Protein AF-A0A1F9BV39-F1 (afdb_monomer_lite)

pLDDT: mean 82.4, std 14.46, range [41.78, 97.94]

Sequence (189 aa):
MDIEKCFEILRVLPDSSLNEVKQAYRDLVNVWHPDRFSHNDRLRKKAEEELKRINFAYQEILKYLSFEQERLRLRSEKEERMKREAEIREKQQAEYKTETDFWQKKREKIIELDPKKFTWCKTCKNFRKVKRWSLTFSEPKELLDTSKVPCKIYIQTQEVWEKYFNLPLSDRRLYPHNCSHWVKKNTWT

Structure (mmCIF, N/CA/C/O backbone):
data_AF-A0A1F9BV39-F1
#
_entry.id   AF-A0A1F9BV39-F1
#
loop_
_atom_site.group_PDB
_atom_site.id
_atom_site.type_symbol
_atom_site.label_atom_id
_atom_site.label_alt_id
_atom_site.label_comp_id
_atom_site.label_asym_id
_atom_site.label_entity_id
_atom_site.label_seq_id
_atom_site.pdbx_PDB_ins_code
_atom_site.Cartn_x
_atom_site.Cartn_y
_atom_site.Cartn_z
_atom_site.occupancy
_atom_site.B_iso_or_equiv
_atom_site.auth_seq_id
_atom_site.auth_comp_id
_atom_site.auth_asym_id
_atom_site.auth_atom_id
_atom_site.pdbx_PDB_model_num
ATOM 1 N N . MET A 1 1 ? 19.702 14.946 -20.635 1.00 67.81 1 MET A N 1
ATOM 2 C CA . MET A 1 1 ? 18.919 14.748 -21.873 1.00 67.81 1 MET A CA 1
ATOM 3 C C . MET A 1 1 ? 17.531 14.311 -21.448 1.00 67.81 1 MET A C 1
ATOM 5 O O . MET A 1 1 ? 17.439 13.663 -20.416 1.00 67.81 1 MET A O 1
ATOM 9 N N . ASP A 1 2 ? 16.488 14.733 -22.156 1.00 90.69 2 ASP A N 1
ATOM 10 C CA . ASP A 1 2 ? 15.107 14.376 -21.811 1.00 90.69 2 ASP A CA 1
ATOM 11 C C . ASP A 1 2 ? 14.840 12.887 -22.080 1.00 90.69 2 ASP A C 1
ATOM 13 O O . ASP A 1 2 ? 15.397 12.338 -23.034 1.00 90.69 2 ASP A O 1
ATOM 17 N N . ILE A 1 3 ? 14.007 12.245 -21.262 1.00 93.44 3 ILE A N 1
ATOM 18 C CA . ILE A 1 3 ? 13.689 10.823 -21.404 1.00 93.44 3 ILE A CA 1
ATOM 19 C C . ILE A 1 3 ? 12.937 10.551 -22.710 1.00 93.44 3 ILE A C 1
ATOM 21 O O . ILE A 1 3 ? 13.227 9.562 -23.381 1.00 93.44 3 ILE A O 1
ATOM 25 N N . GLU A 1 4 ? 12.067 11.472 -23.135 1.00 93.50 4 GLU A N 1
ATOM 26 C CA . GLU A 1 4 ? 11.359 11.400 -24.420 1.00 93.50 4 GLU A CA 1
ATOM 27 C C . GLU A 1 4 ? 12.352 11.325 -25.586 1.00 93.50 4 GLU A C 1
ATOM 29 O O . GLU A 1 4 ? 12.267 10.443 -26.440 1.00 93.50 4 GLU A O 1
ATOM 34 N N . LYS A 1 5 ? 13.397 12.160 -25.545 1.00 94.44 5 LYS A N 1
ATOM 35 C CA . LYS A 1 5 ? 14.478 12.135 -26.539 1.00 94.44 5 LYS A CA 1
ATOM 36 C C . LYS A 1 5 ? 15.255 10.821 -26.508 1.00 94.44 5 LYS A C 1
ATOM 38 O O . LYS A 1 5 ? 15.749 10.386 -27.542 1.00 94.44 5 LYS A O 1
ATOM 43 N N . CYS A 1 6 ? 15.406 10.181 -25.349 1.00 95.00 6 CYS A N 1
ATOM 44 C CA . CYS A 1 6 ? 16.068 8.878 -25.275 1.00 95.00 6 CYS A CA 1
ATOM 45 C C . CYS A 1 6 ? 15.245 7.802 -26.001 1.00 95.00 6 CYS A C 1
ATOM 47 O O . CYS A 1 6 ? 15.817 7.018 -26.762 1.00 95.00 6 CYS A O 1
ATOM 49 N N . PHE A 1 7 ? 13.920 7.798 -25.819 1.00 95.50 7 PHE A N 1
ATOM 50 C CA . PHE A 1 7 ? 13.010 6.900 -26.539 1.00 95.50 7 PHE A CA 1
ATOM 51 C C . PHE A 1 7 ? 13.040 7.154 -28.054 1.00 95.50 7 PHE A C 1
ATOM 53 O O . PHE A 1 7 ? 13.141 6.203 -28.831 1.00 95.50 7 PHE A O 1
ATOM 60 N N . GLU A 1 8 ? 13.085 8.420 -28.481 1.00 95.69 8 GLU A N 1
ATOM 61 C CA . GLU A 1 8 ? 13.256 8.791 -29.893 1.00 95.69 8 GLU A CA 1
ATOM 62 C C . GLU A 1 8 ? 14.582 8.286 -30.486 1.00 95.69 8 GLU A C 1
ATOM 64 O O . GLU A 1 8 ? 14.588 7.743 -31.594 1.00 95.69 8 GLU A O 1
ATOM 69 N N . ILE A 1 9 ? 15.704 8.408 -29.758 1.00 95.44 9 ILE A N 1
ATOM 70 C CA . ILE A 1 9 ? 17.013 7.901 -30.213 1.00 95.44 9 ILE A CA 1
ATOM 71 C C . ILE A 1 9 ? 16.973 6.386 -30.423 1.00 95.44 9 ILE A C 1
ATOM 73 O O . ILE A 1 9 ? 17.514 5.895 -31.417 1.00 95.44 9 ILE A O 1
ATOM 77 N N . LEU A 1 10 ? 16.323 5.644 -29.521 1.00 95.25 10 LEU A N 1
ATOM 78 C CA . LEU A 1 10 ? 16.146 4.199 -29.678 1.00 95.25 10 LEU A CA 1
ATOM 79 C C . LEU A 1 10 ? 15.007 3.829 -30.640 1.00 95.25 10 LEU A C 1
ATOM 81 O O . LEU A 1 10 ? 14.842 2.649 -30.941 1.00 95.25 10 LEU A O 1
ATOM 85 N N . ARG A 1 11 ? 14.262 4.812 -31.163 1.00 94.38 11 ARG A N 1
ATOM 86 C CA . ARG A 1 11 ? 13.116 4.635 -32.071 1.00 94.38 11 ARG A CA 1
ATOM 87 C C . ARG A 1 11 ? 12.041 3.709 -31.503 1.00 94.38 11 ARG A C 1
ATOM 89 O O . ARG A 1 11 ? 11.474 2.885 -32.216 1.00 94.38 11 ARG A O 1
ATOM 96 N N . VAL A 1 12 ? 11.777 3.859 -30.214 1.00 95.88 12 VAL A N 1
ATOM 97 C CA . VAL A 1 12 ? 10.771 3.101 -29.465 1.00 95.88 12 VAL A CA 1
ATOM 98 C C . VAL A 1 12 ? 9.765 4.064 -28.849 1.00 95.88 12 VAL A C 1
ATOM 100 O O . VAL A 1 12 ? 10.078 5.224 -28.592 1.00 95.88 12 VAL A O 1
ATOM 103 N N . LEU A 1 13 ? 8.544 3.590 -28.617 1.00 93.56 13 LEU A N 1
ATOM 104 C CA . LEU A 1 13 ? 7.519 4.378 -27.934 1.00 93.56 13 LEU A CA 1
ATOM 105 C C . LEU A 1 13 ? 7.826 4.468 -26.427 1.00 93.56 13 LEU A C 1
ATOM 107 O O . LEU A 1 13 ? 8.381 3.508 -25.885 1.00 93.56 13 LEU A O 1
ATOM 111 N N . PRO A 1 14 ? 7.424 5.547 -25.731 1.00 89.69 14 PRO A N 1
ATOM 112 C CA . PRO A 1 14 ? 7.580 5.660 -24.276 1.00 89.69 14 PRO A CA 1
ATOM 113 C C . PRO A 1 14 ? 6.943 4.504 -23.488 1.00 89.69 14 PRO A C 1
ATOM 115 O O . PRO A 1 14 ? 7.473 4.098 -22.458 1.00 89.69 14 PRO A O 1
ATOM 118 N N . ASP A 1 15 ? 5.859 3.928 -24.017 1.00 87.94 15 ASP A N 1
ATOM 119 C CA . ASP A 1 15 ? 5.134 2.800 -23.416 1.00 87.94 15 ASP A CA 1
ATOM 120 C C . ASP A 1 15 ? 5.699 1.422 -23.812 1.00 87.94 15 ASP A C 1
ATOM 122 O O . ASP A 1 15 ? 5.110 0.386 -23.496 1.00 87.94 15 ASP A O 1
ATOM 126 N N . SER A 1 16 ? 6.828 1.382 -24.530 1.00 91.00 16 SER A N 1
ATOM 127 C CA . SER A 1 16 ? 7.418 0.121 -24.986 1.00 91.00 16 SER A CA 1
ATOM 128 C C . SER A 1 16 ? 7.905 -0.719 -23.810 1.00 91.00 16 SER A C 1
ATOM 130 O O . SER A 1 16 ? 8.483 -0.233 -22.835 1.00 91.00 16 SER A O 1
ATOM 132 N N . SER A 1 17 ? 7.743 -2.028 -23.941 1.00 91.94 17 SER A N 1
ATOM 133 C CA . SER A 1 17 ? 8.253 -2.995 -22.983 1.00 91.94 17 SER A CA 1
ATOM 134 C C . SER A 1 17 ? 9.785 -2.996 -22.931 1.00 91.94 17 SER A C 1
ATOM 136 O O . SER A 1 17 ? 10.484 -2.705 -23.905 1.00 91.94 17 SER A O 1
ATOM 138 N N . LEU A 1 18 ? 10.342 -3.440 -21.799 1.00 93.88 18 LEU A N 1
ATOM 139 C CA . LEU A 1 18 ? 11.792 -3.608 -21.638 1.00 93.88 18 LEU A CA 1
ATOM 140 C C . LEU A 1 18 ? 12.408 -4.509 -22.726 1.00 93.88 18 LEU A C 1
ATOM 142 O O . LEU A 1 18 ? 13.561 -4.320 -23.113 1.00 93.88 18 LEU A O 1
ATOM 146 N N . ASN A 1 19 ? 11.653 -5.495 -23.214 1.00 94.62 19 ASN A N 1
ATOM 147 C CA . ASN A 1 19 ? 12.108 -6.391 -24.273 1.00 94.62 19 ASN A CA 1
ATOM 148 C C . ASN A 1 19 ? 12.215 -5.670 -25.618 1.00 94.62 19 ASN A C 1
ATOM 150 O O . ASN A 1 19 ? 13.209 -5.861 -26.315 1.00 94.62 19 ASN A O 1
ATOM 154 N N . GLU A 1 20 ? 11.253 -4.811 -25.953 1.00 95.12 20 GLU A N 1
ATOM 155 C CA . GLU A 1 20 ? 11.298 -3.983 -27.163 1.00 95.12 20 GLU A CA 1
ATOM 156 C C . GLU A 1 20 ? 12.456 -2.984 -27.106 1.00 95.12 20 GLU A C 1
ATOM 158 O O . GLU A 1 20 ? 13.216 -2.879 -28.065 1.00 95.12 20 GLU A O 1
ATOM 163 N N . VAL A 1 21 ? 12.679 -2.343 -25.954 1.00 96.06 21 VAL A N 1
ATOM 164 C CA . VAL A 1 21 ? 13.830 -1.447 -25.739 1.00 96.06 21 VAL A CA 1
ATOM 165 C C . VAL A 1 21 ? 15.156 -2.192 -25.940 1.00 96.06 21 VAL A C 1
ATOM 167 O O . VAL A 1 21 ? 16.047 -1.712 -26.642 1.00 96.06 21 VAL A O 1
ATOM 170 N N . LYS A 1 22 ? 15.295 -3.394 -25.362 1.00 96.25 22 LYS A N 1
ATOM 171 C CA . LYS A 1 22 ? 16.484 -4.247 -25.538 1.00 96.25 22 LYS A CA 1
ATOM 172 C C . LYS A 1 22 ? 16.665 -4.702 -26.982 1.00 96.25 22 LYS A C 1
ATOM 174 O O . LYS A 1 22 ? 17.799 -4.828 -27.444 1.00 96.25 22 LYS A O 1
ATOM 179 N N . GLN A 1 23 ? 15.573 -4.995 -27.679 1.00 97.31 23 GLN A N 1
ATOM 180 C CA . GLN A 1 23 ? 15.619 -5.412 -29.072 1.00 97.31 23 GLN A CA 1
ATOM 181 C C . GLN A 1 23 ? 16.080 -4.261 -29.967 1.00 97.31 23 GLN A C 1
ATOM 183 O O . GLN A 1 23 ? 17.087 -4.408 -30.654 1.00 97.31 23 GLN A O 1
ATOM 188 N N . ALA A 1 24 ? 15.443 -3.095 -29.853 1.00 96.88 24 ALA A N 1
ATOM 189 C CA . ALA A 1 24 ? 15.808 -1.900 -30.604 1.00 96.88 24 ALA A CA 1
ATOM 190 C C . ALA A 1 24 ? 17.263 -1.478 -30.354 1.00 96.88 24 ALA A C 1
ATOM 192 O O . ALA A 1 24 ? 17.984 -1.139 -31.291 1.00 96.88 24 ALA A O 1
ATOM 193 N N . TYR A 1 25 ? 17.733 -1.576 -29.106 1.00 97.94 25 TYR A N 1
ATOM 194 C CA . TYR A 1 25 ? 19.137 -1.351 -28.773 1.00 97.94 25 TYR A CA 1
ATOM 195 C C . TYR A 1 25 ? 20.071 -2.285 -29.554 1.00 97.94 25 TYR A C 1
ATOM 197 O O . TYR A 1 25 ? 21.002 -1.815 -30.204 1.00 97.94 25 TYR A O 1
ATOM 205 N N . ARG A 1 26 ? 19.812 -3.600 -29.535 1.00 97.44 26 ARG A N 1
ATOM 206 C CA . ARG A 1 26 ? 20.633 -4.584 -30.263 1.00 97.44 26 ARG A CA 1
ATOM 207 C C . ARG A 1 26 ? 20.631 -4.322 -31.767 1.00 97.44 26 ARG A C 1
ATOM 209 O O . ARG A 1 26 ? 21.688 -4.376 -32.390 1.00 97.44 26 ARG A O 1
ATOM 216 N N . ASP A 1 27 ? 19.477 -3.982 -32.329 1.00 97.12 27 ASP A N 1
ATOM 217 C CA . ASP A 1 27 ? 19.340 -3.689 -33.755 1.00 97.12 27 ASP A CA 1
ATOM 218 C C . ASP A 1 27 ? 20.129 -2.431 -34.146 1.00 97.12 27 ASP A C 1
ATOM 220 O O . ASP A 1 27 ? 20.877 -2.438 -35.126 1.00 97.12 27 ASP A O 1
ATOM 224 N N . LEU A 1 28 ? 20.056 -1.370 -33.338 1.00 96.56 28 LEU A N 1
ATOM 225 C CA . LEU A 1 28 ? 20.808 -0.136 -33.565 1.00 96.56 28 LEU A CA 1
ATOM 226 C C . LEU A 1 28 ? 22.318 -0.320 -33.382 1.00 96.56 28 LEU A C 1
ATOM 228 O O . LEU A 1 28 ? 23.085 0.197 -34.194 1.00 96.56 28 LEU A O 1
ATOM 232 N N . VAL A 1 29 ? 22.756 -1.081 -32.374 1.00 96.50 29 VAL A N 1
ATOM 233 C CA . VAL A 1 29 ? 24.175 -1.420 -32.174 1.00 96.50 29 VAL A CA 1
ATOM 234 C C . VAL A 1 29 ? 24.712 -2.195 -33.373 1.00 96.50 29 VAL A C 1
ATOM 236 O O . VAL A 1 29 ? 25.783 -1.866 -33.875 1.00 96.50 29 VAL A O 1
ATOM 239 N N . ASN A 1 30 ? 23.956 -3.167 -33.887 1.00 96.00 30 ASN A N 1
ATOM 240 C CA . ASN A 1 30 ? 24.342 -3.918 -35.081 1.00 96.00 30 ASN A CA 1
ATOM 241 C C . ASN A 1 30 ? 24.471 -3.011 -36.314 1.00 96.00 30 ASN A C 1
ATOM 243 O O . ASN A 1 30 ? 25.390 -3.180 -37.115 1.00 96.00 30 ASN A O 1
ATOM 247 N N . VAL A 1 31 ? 23.584 -2.023 -36.477 1.00 95.31 31 VAL A N 1
ATOM 248 C CA . VAL A 1 31 ? 23.649 -1.069 -37.596 1.00 95.31 31 VAL A CA 1
ATOM 249 C C . VAL A 1 31 ? 24.845 -0.123 -37.463 1.00 95.31 31 VAL A C 1
ATOM 251 O O . VAL A 1 31 ? 25.568 0.075 -38.443 1.00 95.31 31 VAL A O 1
ATOM 254 N N . TRP A 1 32 ? 25.074 0.427 -36.270 1.00 96.06 32 TRP A N 1
ATOM 255 C CA . TRP A 1 32 ? 26.078 1.460 -35.994 1.00 96.06 32 TRP A CA 1
ATOM 256 C C . TRP A 1 32 ? 27.406 0.920 -35.444 1.00 96.06 32 TRP A C 1
ATOM 258 O O . TRP A 1 32 ? 28.222 1.691 -34.945 1.00 96.06 32 TRP A O 1
ATOM 268 N N . HIS A 1 33 ? 27.663 -0.386 -35.545 1.00 94.06 33 HIS A N 1
ATOM 269 C CA . HIS A 1 33 ? 28.926 -0.958 -35.088 1.00 94.06 33 HIS A CA 1
ATOM 270 C C . HIS A 1 33 ? 30.106 -0.407 -35.918 1.00 94.06 33 HIS A C 1
ATOM 272 O O . HIS A 1 33 ? 30.080 -0.527 -37.150 1.00 94.06 33 HIS A O 1
ATOM 278 N N . PRO A 1 34 ? 31.156 0.164 -35.293 1.00 90.88 34 PRO A N 1
ATOM 279 C CA . PRO A 1 34 ? 32.252 0.824 -36.010 1.00 90.88 34 PRO A CA 1
ATOM 280 C C . PRO A 1 34 ? 32.998 -0.120 -36.963 1.00 90.88 34 PRO A C 1
ATOM 282 O O . PRO A 1 34 ? 33.410 0.310 -38.040 1.00 90.88 34 PRO A O 1
ATOM 285 N N . ASP A 1 35 ? 33.084 -1.414 -36.638 1.00 94.19 35 ASP A N 1
ATOM 286 C CA . ASP A 1 35 ? 33.737 -2.421 -37.492 1.00 94.19 35 ASP A CA 1
ATOM 287 C C . ASP A 1 35 ? 33.082 -2.570 -38.869 1.00 94.19 35 ASP A C 1
ATOM 289 O O . ASP A 1 35 ? 33.760 -2.908 -39.840 1.00 94.19 35 ASP A O 1
ATOM 293 N N . ARG A 1 36 ? 31.785 -2.255 -38.996 1.00 92.81 36 ARG A N 1
ATOM 294 C CA . ARG A 1 36 ? 31.092 -2.263 -40.296 1.00 92.81 36 ARG A CA 1
ATOM 295 C C . ARG A 1 36 ? 31.585 -1.157 -41.226 1.00 92.81 36 ARG A C 1
ATOM 297 O O . ARG A 1 36 ? 31.392 -1.240 -42.436 1.00 92.81 36 ARG A O 1
ATOM 304 N N . PHE A 1 37 ? 32.235 -0.139 -40.671 1.00 93.62 37 PHE A N 1
ATOM 305 C CA . PHE A 1 37 ? 32.765 1.017 -41.384 1.00 93.62 37 PHE A CA 1
ATOM 306 C C . PHE A 1 37 ? 34.292 1.101 -41.282 1.00 93.62 37 PHE A C 1
ATOM 308 O O . PHE A 1 37 ? 34.864 2.160 -41.529 1.00 93.62 37 PHE A O 1
ATOM 315 N N . SER A 1 38 ? 34.961 -0.010 -40.959 1.00 89.69 38 SER A N 1
ATOM 316 C CA . SER A 1 38 ? 36.420 -0.099 -40.789 1.00 89.69 38 SER A CA 1
ATOM 317 C C . SER A 1 38 ? 37.222 0.438 -41.982 1.00 89.69 38 SER A C 1
ATOM 319 O O . SER A 1 38 ? 38.289 1.012 -41.796 1.00 89.69 38 SER A O 1
ATOM 321 N N . HIS A 1 39 ? 36.676 0.333 -43.194 1.00 92.00 39 HIS A N 1
ATOM 322 C CA . HIS A 1 39 ? 37.300 0.794 -44.437 1.00 92.00 39 HIS A CA 1
ATOM 323 C C . HIS A 1 39 ? 37.030 2.280 -44.760 1.00 92.00 39 HIS A C 1
ATOM 325 O O . HIS A 1 39 ? 37.512 2.786 -45.770 1.00 92.00 39 HIS A O 1
ATOM 331 N N . ASN A 1 40 ? 36.231 2.991 -43.951 1.00 94.19 40 ASN A N 1
ATOM 332 C CA . ASN A 1 40 ? 35.867 4.390 -44.182 1.00 94.19 40 ASN A CA 1
ATOM 333 C C . ASN A 1 40 ? 35.912 5.200 -42.880 1.00 94.19 40 ASN A C 1
ATOM 335 O O . ASN A 1 40 ? 34.939 5.258 -42.128 1.00 94.19 40 ASN A O 1
ATOM 339 N N . ASP A 1 41 ? 37.023 5.906 -42.664 1.00 93.00 41 ASP A N 1
ATOM 340 C CA . ASP A 1 41 ? 37.272 6.678 -41.442 1.00 93.00 41 ASP A CA 1
ATOM 341 C C . ASP A 1 41 ? 36.206 7.729 -41.127 1.00 93.00 41 ASP A C 1
ATOM 343 O O . ASP A 1 41 ? 35.878 7.948 -39.958 1.00 93.00 41 ASP A O 1
ATOM 347 N N . ARG A 1 42 ? 35.623 8.370 -42.149 1.00 95.25 42 ARG A N 1
ATOM 348 C CA . ARG A 1 42 ? 34.557 9.359 -41.940 1.00 95.25 42 ARG A CA 1
ATOM 349 C C . ARG A 1 42 ? 33.307 8.698 -41.363 1.00 95.25 42 ARG A C 1
ATOM 351 O O . ARG A 1 42 ? 32.697 9.235 -40.441 1.00 95.25 42 ARG A O 1
ATOM 358 N N . LEU A 1 43 ? 32.910 7.554 -41.921 1.00 94.38 43 LEU A N 1
ATOM 359 C CA . LEU A 1 43 ? 31.730 6.818 -41.462 1.00 94.38 43 LEU A CA 1
ATOM 360 C C . LEU A 1 43 ? 31.977 6.111 -40.129 1.00 94.38 43 LEU A C 1
ATOM 362 O O . LEU A 1 43 ? 31.075 6.099 -39.298 1.00 94.38 43 LEU A O 1
ATOM 366 N N . ARG A 1 44 ? 33.194 5.613 -39.886 1.00 95.19 44 ARG A N 1
ATOM 367 C CA . ARG A 1 44 ? 33.602 5.030 -38.602 1.00 95.19 44 ARG A CA 1
ATOM 368 C C . ARG A 1 44 ? 33.437 6.018 -37.449 1.00 95.19 44 ARG A C 1
ATOM 370 O O . ARG A 1 44 ? 32.753 5.702 -36.483 1.00 95.19 44 ARG A O 1
ATOM 377 N N . LYS A 1 45 ? 33.959 7.244 -37.588 1.00 95.00 45 LYS A N 1
ATOM 378 C CA . LYS A 1 45 ? 33.794 8.300 -36.570 1.00 95.00 45 LYS A CA 1
ATOM 379 C C . LYS A 1 45 ? 32.324 8.634 -36.312 1.00 95.00 45 LYS A C 1
ATOM 381 O O . LYS A 1 45 ? 31.907 8.742 -35.164 1.00 95.00 45 LYS A O 1
ATOM 386 N N . LYS A 1 46 ? 31.517 8.736 -37.374 1.00 94.88 46 LYS A N 1
ATOM 387 C CA . LYS A 1 46 ? 30.073 8.971 -37.241 1.00 94.88 46 LYS A CA 1
ATOM 388 C C . LYS A 1 46 ? 29.373 7.820 -36.510 1.00 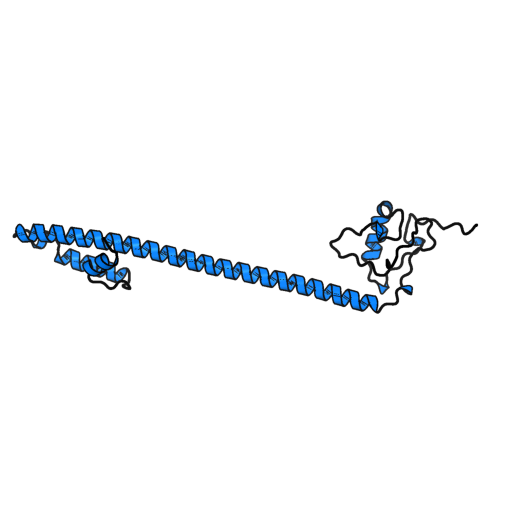94.88 46 LYS A C 1
ATOM 390 O O . LYS A 1 46 ? 28.506 8.062 -35.681 1.00 94.88 46 LYS A O 1
ATOM 395 N N . ALA A 1 47 ? 29.760 6.580 -36.800 1.00 94.94 47 ALA A N 1
ATOM 396 C CA . ALA A 1 47 ? 29.217 5.403 -36.141 1.00 94.94 47 ALA A CA 1
ATOM 397 C C . ALA A 1 47 ? 29.570 5.359 -34.647 1.00 94.94 47 ALA A C 1
ATOM 399 O O . ALA A 1 47 ? 28.699 5.080 -33.831 1.00 94.94 47 ALA A O 1
ATOM 400 N N . GLU A 1 48 ? 30.796 5.730 -34.270 1.00 96.00 48 GLU A N 1
ATOM 401 C CA . GLU A 1 48 ? 31.197 5.862 -32.863 1.00 96.00 48 GLU A CA 1
ATOM 402 C C . GLU A 1 48 ? 30.374 6.922 -32.112 1.00 96.00 48 GLU A C 1
ATOM 404 O O . GLU A 1 48 ? 29.956 6.695 -30.975 1.00 96.00 48 GLU A O 1
ATOM 409 N N . GLU A 1 49 ? 30.128 8.080 -32.729 1.00 96.00 49 GLU A N 1
ATOM 410 C CA . GLU A 1 49 ? 29.315 9.149 -32.137 1.00 96.00 49 GLU A CA 1
ATOM 411 C C . GLU A 1 49 ? 27.852 8.729 -31.952 1.00 96.00 49 GLU A C 1
ATOM 413 O O . GLU A 1 49 ? 27.280 8.940 -30.879 1.00 96.00 49 GLU A O 1
ATOM 418 N N . GLU A 1 50 ? 27.254 8.094 -32.961 1.00 95.38 50 GLU A N 1
ATOM 419 C CA . GLU A 1 50 ? 25.882 7.585 -32.877 1.00 95.38 50 GLU A CA 1
ATOM 420 C C . GLU A 1 50 ? 25.764 6.444 -31.860 1.00 95.38 50 GLU A C 1
ATOM 422 O O . GLU A 1 50 ? 24.854 6.446 -31.031 1.00 95.38 50 GLU A O 1
ATOM 427 N N . LEU A 1 51 ? 26.730 5.524 -31.819 1.00 96.44 51 LEU A N 1
ATOM 428 C CA . LEU A 1 51 ? 26.752 4.439 -30.840 1.00 96.44 51 LEU A CA 1
ATOM 429 C C . LEU A 1 51 ? 26.841 4.967 -29.399 1.00 96.44 51 LEU A C 1
ATOM 431 O O . LEU A 1 51 ? 26.170 4.443 -28.510 1.00 96.44 51 LEU A O 1
ATOM 435 N N . LYS A 1 52 ? 27.608 6.041 -29.152 1.00 96.38 52 LYS A N 1
ATOM 436 C CA . LYS A 1 52 ? 27.638 6.716 -27.839 1.00 96.38 52 LYS A CA 1
ATOM 437 C C . LYS A 1 52 ? 26.264 7.264 -27.453 1.00 96.38 52 LYS A C 1
ATOM 439 O O . LYS A 1 52 ? 25.853 7.091 -26.306 1.00 96.38 52 LYS A O 1
ATOM 444 N N . ARG A 1 53 ? 25.546 7.887 -28.394 1.00 96.50 53 ARG A N 1
ATOM 445 C CA . ARG A 1 53 ? 24.184 8.404 -28.168 1.00 96.50 53 ARG A CA 1
ATOM 446 C C . ARG A 1 53 ? 23.196 7.280 -27.865 1.00 96.50 53 ARG A C 1
ATOM 448 O O . ARG A 1 53 ? 22.438 7.396 -26.906 1.00 96.50 53 ARG A O 1
ATOM 455 N N . ILE A 1 54 ? 23.253 6.186 -28.624 1.00 97.31 54 ILE A N 1
ATOM 456 C CA . ILE A 1 54 ? 22.416 4.993 -28.426 1.00 97.31 54 ILE A CA 1
ATOM 457 C C . ILE A 1 54 ? 22.676 4.370 -27.049 1.00 97.31 54 ILE A C 1
ATOM 459 O O . ILE A 1 54 ? 21.733 4.109 -26.306 1.00 97.31 54 ILE A O 1
ATOM 463 N N . ASN A 1 55 ? 23.945 4.179 -26.675 1.00 97.00 55 ASN A N 1
ATOM 464 C CA . ASN A 1 55 ? 24.316 3.628 -25.369 1.00 97.00 55 ASN A CA 1
ATOM 465 C C . ASN A 1 55 ? 23.823 4.509 -24.217 1.00 97.00 55 ASN A C 1
ATOM 467 O O . ASN A 1 55 ? 23.271 3.995 -23.246 1.00 97.00 55 ASN A O 1
ATOM 471 N N . PHE A 1 56 ? 24.002 5.827 -24.332 1.00 96.75 56 PHE A N 1
ATOM 472 C CA . PHE A 1 56 ? 23.530 6.774 -23.328 1.00 96.75 56 PHE A CA 1
ATOM 473 C C . PHE A 1 56 ? 22.004 6.714 -23.181 1.00 96.75 56 PHE A C 1
ATOM 475 O O . PHE A 1 56 ? 21.496 6.528 -22.077 1.00 96.75 56 PHE A O 1
ATOM 482 N N . ALA A 1 57 ? 21.272 6.801 -24.293 1.00 96.75 57 ALA A N 1
ATOM 483 C CA . ALA A 1 57 ? 19.815 6.763 -24.287 1.00 96.75 57 ALA A CA 1
ATOM 484 C C . ALA A 1 57 ? 19.272 5.440 -23.717 1.00 96.75 57 ALA A C 1
ATOM 486 O O . ALA A 1 57 ? 18.349 5.454 -22.905 1.00 96.75 57 ALA A O 1
ATOM 487 N N . TYR A 1 58 ? 19.894 4.308 -24.059 1.00 97.25 58 TYR A N 1
ATOM 488 C CA . TYR A 1 58 ? 19.532 3.000 -23.515 1.00 97.25 58 TYR A CA 1
ATOM 489 C C . TYR A 1 58 ? 19.700 2.948 -21.991 1.00 97.25 58 TYR A C 1
ATOM 491 O O . TYR A 1 58 ? 18.791 2.515 -21.284 1.00 97.25 58 TYR A O 1
ATOM 499 N N . GLN A 1 59 ? 20.831 3.431 -21.467 1.00 96.75 59 GLN A N 1
ATOM 500 C CA . GLN 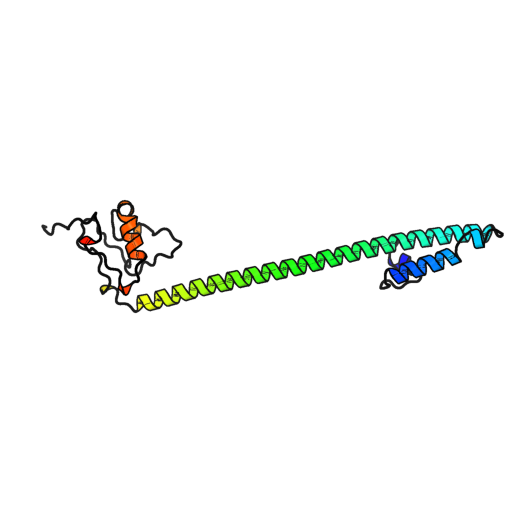A 1 59 ? 21.076 3.460 -20.022 1.00 96.75 59 GLN A CA 1
ATOM 501 C C . GLN A 1 59 ? 20.064 4.332 -19.274 1.00 96.75 59 GLN A C 1
ATOM 503 O O . GLN A 1 59 ? 19.585 3.930 -18.213 1.00 96.75 59 GLN A O 1
ATOM 508 N N . GLU A 1 60 ? 19.717 5.498 -19.817 1.00 96.25 60 GLU A N 1
ATOM 509 C CA . GLU A 1 60 ? 18.735 6.387 -19.191 1.00 96.25 60 GLU A CA 1
ATOM 510 C C . GLU A 1 60 ? 17.323 5.786 -19.207 1.00 96.25 60 GLU A C 1
ATOM 512 O O . GLU A 1 60 ? 16.637 5.840 -18.186 1.00 96.25 60 GLU A O 1
ATOM 517 N N . ILE A 1 61 ? 16.917 5.121 -20.298 1.00 95.94 61 ILE A N 1
ATOM 518 C CA . ILE A 1 61 ? 15.636 4.395 -20.354 1.00 95.94 61 ILE A CA 1
ATOM 519 C C . ILE A 1 61 ? 15.590 3.275 -19.313 1.00 95.94 61 ILE A C 1
ATOM 521 O O . ILE A 1 61 ? 14.595 3.140 -18.605 1.00 95.94 61 ILE A O 1
ATOM 525 N N . LEU A 1 62 ? 16.660 2.487 -19.166 1.00 95.25 62 LEU A N 1
ATOM 526 C CA . LEU A 1 62 ? 16.698 1.421 -18.161 1.00 95.25 62 LEU A CA 1
ATOM 527 C C . LEU A 1 62 ? 16.529 1.959 -16.737 1.00 95.25 62 LEU A C 1
ATOM 529 O O . LEU A 1 62 ? 15.761 1.395 -15.955 1.00 95.25 62 LEU A O 1
ATOM 533 N N . LYS A 1 63 ? 17.223 3.053 -16.401 1.00 94.69 63 LYS A N 1
ATOM 534 C CA . LYS A 1 63 ? 17.078 3.708 -15.094 1.00 94.69 63 LYS A CA 1
ATOM 535 C C . LYS A 1 63 ? 15.650 4.199 -14.892 1.00 94.69 63 LYS A C 1
ATOM 537 O O . LYS A 1 63 ? 15.065 3.902 -13.853 1.00 94.69 63 LYS A O 1
ATOM 542 N N . TYR A 1 64 ? 15.083 4.882 -15.884 1.00 93.75 64 TYR A N 1
ATOM 543 C CA . TYR A 1 64 ? 13.708 5.369 -15.836 1.00 93.75 64 TYR A CA 1
ATOM 544 C C . TYR A 1 64 ? 12.705 4.235 -15.587 1.00 93.75 64 TYR A C 1
ATOM 546 O O . TYR A 1 64 ? 11.930 4.310 -14.638 1.00 93.75 64 TYR A O 1
ATOM 554 N N . LEU A 1 65 ? 12.781 3.147 -16.361 1.00 92.69 65 LEU A N 1
ATOM 555 C CA . LEU A 1 65 ? 11.894 1.993 -16.198 1.00 92.69 65 LEU A CA 1
ATOM 556 C C . LEU A 1 65 ? 12.053 1.331 -14.823 1.00 92.69 65 LEU A C 1
ATOM 558 O O . LEU A 1 65 ? 11.055 0.949 -14.217 1.00 92.69 65 LEU A O 1
ATOM 562 N N . SER A 1 66 ? 13.281 1.221 -14.303 1.00 92.19 66 SER A N 1
ATOM 563 C CA . SER A 1 66 ? 13.516 0.672 -12.959 1.00 92.19 66 SER A CA 1
ATOM 564 C C . SER A 1 66 ? 12.914 1.545 -11.855 1.00 92.19 66 SER A C 1
ATOM 566 O O . SER A 1 66 ? 12.269 1.033 -10.942 1.00 92.19 66 SER A O 1
ATOM 568 N N . PHE A 1 67 ? 13.070 2.867 -11.965 1.00 93.44 67 PHE A N 1
ATOM 569 C CA . PHE A 1 67 ? 12.510 3.815 -11.011 1.00 93.44 67 PHE A CA 1
ATOM 570 C C . PHE A 1 67 ? 10.981 3.817 -11.063 1.00 93.44 67 PHE A C 1
ATOM 572 O O . PHE A 1 67 ? 10.328 3.843 -10.023 1.00 93.44 67 PHE A O 1
ATOM 579 N N . GLU A 1 68 ? 10.406 3.739 -12.263 1.00 92.12 68 GLU A N 1
ATOM 580 C CA . GLU A 1 68 ? 8.961 3.672 -12.448 1.00 92.12 68 GLU A CA 1
ATOM 581 C C . GLU A 1 68 ? 8.372 2.386 -11.857 1.00 92.12 68 GLU A C 1
ATOM 583 O O . GLU A 1 68 ? 7.374 2.437 -11.139 1.00 92.12 68 GLU A O 1
ATOM 588 N N . GLN A 1 69 ? 9.023 1.241 -12.078 1.00 91.69 69 GLN A N 1
ATOM 589 C CA . GLN A 1 69 ? 8.622 -0.032 -11.473 1.00 91.69 69 GLN A CA 1
ATOM 590 C C . GLN A 1 69 ? 8.633 0.034 -9.943 1.00 91.69 69 GLN A C 1
ATOM 592 O O . GLN A 1 69 ? 7.661 -0.376 -9.307 1.00 91.69 69 GLN A O 1
ATOM 597 N N . GLU A 1 70 ? 9.689 0.593 -9.350 1.00 94.81 70 GLU A N 1
ATOM 598 C CA . GLU A 1 70 ? 9.778 0.753 -7.898 1.00 94.81 70 GLU A CA 1
ATOM 599 C C . GLU A 1 70 ? 8.704 1.717 -7.372 1.00 94.81 70 GLU A C 1
ATOM 601 O O . GLU A 1 70 ? 8.028 1.437 -6.383 1.00 94.81 70 GLU A O 1
ATOM 606 N N . ARG A 1 71 ? 8.461 2.828 -8.074 1.00 95.25 71 ARG A N 1
ATOM 607 C CA . ARG A 1 71 ? 7.414 3.794 -7.721 1.00 95.25 71 ARG A CA 1
ATOM 608 C C . ARG A 1 71 ? 6.024 3.158 -7.715 1.00 95.25 71 ARG A C 1
ATOM 610 O O . ARG A 1 71 ? 5.245 3.394 -6.787 1.00 95.25 71 ARG A O 1
ATOM 617 N N . LEU A 1 72 ? 5.710 2.357 -8.733 1.00 94.50 72 LEU A N 1
ATOM 618 C CA . LEU A 1 72 ? 4.440 1.636 -8.835 1.00 94.50 72 LEU A CA 1
ATOM 619 C C . LEU A 1 72 ? 4.295 0.596 -7.721 1.00 94.50 72 LEU A C 1
ATOM 621 O O . LEU A 1 72 ? 3.236 0.525 -7.097 1.00 94.50 72 LEU A O 1
ATOM 625 N N . ARG A 1 73 ? 5.367 -0.142 -7.414 1.00 96.00 73 ARG A N 1
ATOM 626 C CA . ARG A 1 73 ? 5.404 -1.103 -6.308 1.00 96.00 73 ARG A CA 1
ATOM 627 C C . ARG A 1 73 ? 5.129 -0.437 -4.958 1.00 96.00 73 ARG A C 1
ATOM 629 O O . ARG A 1 73 ? 4.256 -0.880 -4.213 1.00 96.00 73 ARG A O 1
ATOM 636 N N . LEU A 1 74 ? 5.824 0.658 -4.654 1.00 96.50 74 LEU A N 1
ATOM 637 C CA . LEU A 1 74 ? 5.626 1.400 -3.406 1.00 96.50 74 LEU A CA 1
ATOM 638 C C . LEU A 1 74 ? 4.194 1.936 -3.291 1.00 96.50 74 LEU A C 1
ATOM 640 O O . LEU A 1 74 ? 3.604 1.940 -2.207 1.00 96.50 74 LEU A O 1
ATOM 644 N N . ARG A 1 75 ? 3.605 2.369 -4.413 1.00 97.00 75 ARG A N 1
ATOM 645 C CA . ARG A 1 75 ? 2.204 2.794 -4.459 1.00 97.00 75 ARG A CA 1
ATOM 646 C C . ARG A 1 75 ? 1.254 1.639 -4.141 1.00 97.00 75 ARG A C 1
ATOM 648 O O . ARG A 1 75 ? 0.388 1.820 -3.287 1.00 97.00 75 ARG A O 1
ATOM 655 N N . SER A 1 76 ? 1.423 0.472 -4.766 1.00 96.31 76 SER A N 1
ATOM 656 C CA . SER A 1 76 ? 0.568 -0.691 -4.497 1.00 96.31 76 SER A CA 1
ATOM 657 C C . SER A 1 76 ? 0.693 -1.174 -3.052 1.00 96.31 76 SER A C 1
ATOM 659 O O . SER A 1 76 ? -0.320 -1.404 -2.394 1.00 96.31 76 SER A O 1
ATOM 661 N N . GLU A 1 77 ? 1.914 -1.234 -2.511 1.00 97.31 77 GLU A N 1
ATOM 662 C CA . GLU A 1 77 ? 2.156 -1.622 -1.115 1.00 97.31 77 GLU A CA 1
ATOM 663 C C . GLU A 1 77 ? 1.476 -0.648 -0.138 1.00 97.31 77 GLU A C 1
ATOM 665 O O . GLU A 1 77 ? 0.846 -1.061 0.842 1.00 97.31 77 GLU A O 1
ATOM 670 N N . LYS A 1 78 ? 1.536 0.660 -0.426 1.00 97.19 78 LYS A N 1
ATOM 671 C CA . LYS A 1 78 ? 0.846 1.687 0.363 1.00 97.19 78 LYS A CA 1
ATOM 672 C C . LYS A 1 78 ? -0.673 1.529 0.302 1.00 97.19 78 LYS A C 1
ATOM 674 O O . LYS A 1 78 ? -1.330 1.627 1.337 1.00 97.19 78 LYS A O 1
ATOM 679 N N . GLU A 1 79 ? -1.235 1.287 -0.879 1.00 96.69 79 GLU A N 1
ATOM 680 C CA . GLU A 1 79 ? -2.676 1.079 -1.061 1.00 96.69 79 GLU A CA 1
ATOM 681 C C . GLU A 1 79 ? -3.167 -0.173 -0.314 1.00 96.69 79 GLU A C 1
ATOM 683 O O . GLU A 1 79 ? -4.177 -0.117 0.391 1.00 96.69 79 GLU A O 1
ATOM 688 N N . GLU A 1 80 ? -2.431 -1.283 -0.382 1.00 96.44 80 GLU A N 1
ATOM 689 C CA . GLU A 1 80 ? -2.737 -2.498 0.379 1.00 96.44 80 GLU A CA 1
ATOM 690 C C . GLU A 1 80 ? -2.652 -2.293 1.891 1.00 96.44 80 GLU A C 1
ATOM 692 O O . GLU A 1 80 ? -3.487 -2.808 2.640 1.00 96.44 80 GLU A O 1
ATOM 697 N N . ARG A 1 81 ? -1.645 -1.550 2.359 1.00 96.62 81 ARG A N 1
ATOM 698 C CA . ARG A 1 81 ? -1.503 -1.216 3.777 1.00 96.62 81 ARG A CA 1
ATOM 699 C C . ARG A 1 81 ? -2.696 -0.398 4.267 1.00 96.62 81 ARG A C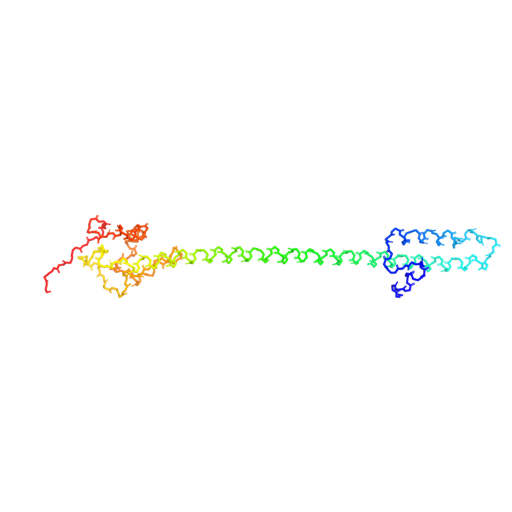 1
ATOM 701 O O . ARG A 1 81 ? -3.280 -0.743 5.289 1.00 96.62 81 ARG A O 1
ATOM 708 N N . MET A 1 82 ? -3.098 0.626 3.515 1.00 96.69 82 MET A N 1
ATOM 709 C CA . MET A 1 82 ? -4.267 1.449 3.843 1.00 96.69 82 MET A CA 1
ATOM 710 C C . MET A 1 82 ? -5.558 0.622 3.893 1.00 96.69 82 MET A C 1
ATOM 712 O O . MET A 1 82 ? -6.364 0.808 4.803 1.00 96.69 82 MET A O 1
ATOM 716 N N . LYS A 1 83 ? -5.746 -0.321 2.959 1.00 96.88 83 LYS A N 1
ATOM 717 C CA . LYS A 1 83 ? -6.897 -1.241 2.967 1.00 96.88 83 LYS A CA 1
ATOM 718 C C . LYS A 1 83 ? -6.914 -2.119 4.219 1.00 96.88 83 LYS A C 1
ATOM 720 O O . LYS A 1 83 ? -7.944 -2.200 4.882 1.00 96.88 83 LYS A O 1
ATOM 725 N N . ARG A 1 84 ? -5.773 -2.715 4.583 1.00 96.12 84 ARG A N 1
ATOM 726 C CA . ARG A 1 84 ? -5.639 -3.523 5.809 1.00 96.12 84 ARG A CA 1
ATOM 727 C C . ARG A 1 84 ? -5.942 -2.711 7.067 1.00 96.12 84 ARG A C 1
ATOM 729 O O . ARG A 1 84 ? -6.671 -3.174 7.937 1.00 96.12 84 ARG A O 1
ATOM 736 N N . GLU A 1 85 ? -5.412 -1.493 7.159 1.00 97.12 85 GLU A N 1
ATOM 737 C CA . GLU A 1 85 ? -5.667 -0.603 8.298 1.00 97.12 85 GLU A CA 1
ATOM 738 C C . GLU A 1 85 ? -7.146 -0.192 8.397 1.00 97.12 85 GLU A C 1
ATOM 740 O O . GLU A 1 85 ? -7.693 -0.138 9.501 1.00 97.12 85 GLU A O 1
ATOM 745 N 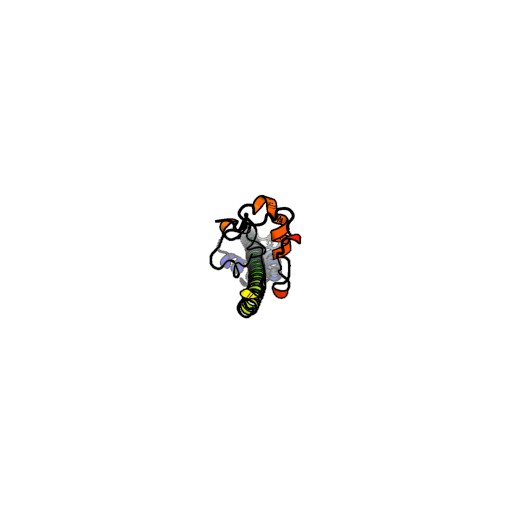N . ALA A 1 86 ? -7.811 0.056 7.265 1.00 96.62 86 ALA A N 1
ATOM 746 C CA . ALA A 1 86 ? -9.241 0.349 7.229 1.00 96.62 86 ALA A CA 1
ATOM 747 C C . ALA A 1 86 ? -10.085 -0.852 7.687 1.00 96.62 86 ALA A C 1
ATOM 749 O O . ALA A 1 86 ? -10.969 -0.683 8.523 1.00 96.62 86 ALA A O 1
ATOM 750 N N . GLU A 1 87 ? -9.764 -2.060 7.217 1.00 97.00 87 GLU A N 1
ATOM 751 C CA . GLU A 1 87 ? -10.467 -3.289 7.602 1.00 97.00 87 GLU A CA 1
ATOM 752 C C . GLU A 1 87 ? -10.321 -3.589 9.103 1.00 97.00 87 GLU A C 1
ATOM 754 O O . GLU A 1 87 ? -11.294 -3.928 9.777 1.00 97.00 87 GLU A O 1
ATOM 759 N N . ILE A 1 88 ? -9.114 -3.424 9.659 1.00 96.50 88 ILE A N 1
ATOM 760 C CA . ILE A 1 88 ? -8.883 -3.581 11.103 1.00 96.50 88 ILE A CA 1
ATOM 761 C C . ILE A 1 88 ? -9.726 -2.572 11.888 1.00 96.50 88 ILE A C 1
ATOM 763 O O . ILE A 1 88 ? -10.365 -2.940 12.874 1.00 96.50 88 ILE A O 1
ATOM 767 N N . ARG A 1 89 ? -9.759 -1.308 11.451 1.00 94.00 89 ARG A N 1
ATOM 768 C CA . ARG A 1 89 ? -10.546 -0.259 12.111 1.00 94.00 89 ARG A CA 1
ATOM 769 C C . ARG A 1 89 ? -12.043 -0.560 12.068 1.00 94.00 89 ARG A C 1
ATOM 771 O O . ARG A 1 89 ? -12.721 -0.370 13.073 1.00 94.00 89 ARG A O 1
ATOM 778 N N . GLU A 1 90 ? -12.550 -1.037 10.936 1.00 94.94 90 GLU A N 1
ATOM 779 C CA . GLU A 1 90 ? -13.953 -1.427 10.787 1.00 94.94 90 GLU A CA 1
ATOM 780 C C . GLU A 1 90 ? -14.310 -2.590 11.722 1.00 94.94 90 GLU A C 1
ATOM 782 O O . GLU A 1 90 ? -15.302 -2.513 12.448 1.00 94.94 90 GLU A O 1
ATOM 787 N N . LYS A 1 91 ? -13.455 -3.620 11.795 1.00 94.12 91 LYS A N 1
ATOM 788 C CA . LYS A 1 91 ? -13.620 -4.742 12.732 1.00 94.12 91 LYS A CA 1
ATOM 789 C C . LYS A 1 91 ? -13.647 -4.277 14.189 1.00 94.12 91 LYS A C 1
ATOM 791 O O . LYS A 1 91 ? -14.549 -4.665 14.925 1.00 94.12 91 LYS A O 1
ATOM 796 N N . GLN A 1 92 ? -12.721 -3.402 14.586 1.00 90.44 92 GLN A N 1
ATOM 797 C CA . GLN A 1 92 ? -12.687 -2.832 15.939 1.00 90.44 92 GLN A CA 1
ATOM 798 C C . GLN A 1 92 ? -13.941 -2.004 16.256 1.00 90.44 92 GLN A C 1
ATOM 800 O O . GLN A 1 92 ? -14.475 -2.088 17.360 1.00 90.44 92 GLN A O 1
ATOM 805 N N . GLN A 1 93 ? -14.436 -1.214 15.299 1.00 88.56 93 GLN A N 1
ATOM 806 C CA . GLN A 1 93 ? -15.669 -0.443 15.474 1.00 88.56 93 GLN A CA 1
ATOM 807 C C . GLN A 1 93 ? -16.899 -1.345 15.594 1.00 88.56 93 GLN A C 1
ATOM 809 O O . GLN A 1 93 ? -17.762 -1.084 16.433 1.00 88.56 93 GLN A O 1
ATOM 814 N N . ALA A 1 94 ? -16.981 -2.403 14.785 1.00 86.81 94 ALA A N 1
ATOM 815 C CA . ALA A 1 94 ? -18.057 -3.381 14.868 1.00 86.81 94 ALA A CA 1
ATOM 816 C C . ALA A 1 94 ? -18.039 -4.108 16.220 1.00 86.81 94 ALA A C 1
ATOM 818 O O . ALA A 1 94 ? -19.077 -4.188 16.876 1.00 86.81 94 ALA A O 1
ATOM 819 N N . GLU A 1 95 ? -16.867 -4.563 16.671 1.00 85.50 95 GLU A N 1
ATOM 820 C CA . GLU A 1 95 ? -16.680 -5.203 17.977 1.00 85.50 95 GLU A CA 1
ATOM 821 C C . GLU A 1 95 ? -17.113 -4.271 19.116 1.00 85.5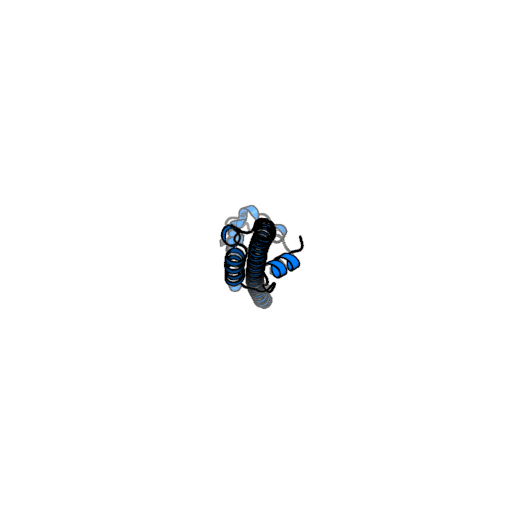0 95 GLU A C 1
ATOM 823 O O . GLU A 1 95 ? -17.987 -4.638 19.905 1.00 85.50 95 GLU A O 1
ATOM 828 N N . TYR A 1 96 ? -16.616 -3.029 19.134 1.00 74.94 96 TYR A N 1
ATOM 829 C CA . TYR A 1 96 ? -17.021 -2.022 20.116 1.00 74.94 96 TYR A CA 1
ATOM 830 C C . TYR A 1 96 ? -18.537 -1.792 20.110 1.00 74.94 96 TYR A C 1
ATOM 832 O O . TYR A 1 96 ? -19.167 -1.821 21.165 1.00 74.94 96 TYR A O 1
ATOM 840 N N . LYS A 1 97 ? -19.145 -1.638 18.926 1.00 79.94 97 LYS A N 1
ATOM 841 C CA . LYS A 1 97 ? -20.593 -1.442 18.787 1.00 79.94 97 LYS A CA 1
ATOM 842 C C . LYS A 1 97 ? -21.388 -2.636 19.323 1.00 79.94 97 LYS A C 1
ATOM 844 O O . LYS A 1 97 ? -22.395 -2.451 20.005 1.00 79.94 97 LYS A O 1
ATOM 849 N N . THR A 1 98 ? -20.940 -3.862 19.050 1.00 76.62 98 THR A N 1
ATOM 850 C CA . THR A 1 98 ? -21.601 -5.070 19.569 1.00 76.62 98 THR A CA 1
ATOM 851 C C . THR A 1 98 ? -21.507 -5.161 21.092 1.00 76.62 98 THR A C 1
ATOM 853 O O . THR A 1 98 ? -22.497 -5.497 21.747 1.00 76.62 98 THR A O 1
ATOM 856 N N . GLU A 1 99 ? -20.355 -4.797 21.665 1.00 67.69 99 GLU A N 1
ATOM 857 C CA . GLU A 1 99 ? -20.154 -4.752 23.111 1.00 67.69 99 GLU A CA 1
ATOM 858 C C . GLU A 1 99 ? -21.066 -3.685 23.743 1.00 67.69 99 GLU A C 1
ATOM 860 O O . GLU A 1 99 ? -21.773 -3.974 24.713 1.00 67.69 99 GLU A O 1
ATOM 865 N N . THR A 1 100 ? -21.152 -2.482 23.163 1.00 66.69 100 THR A N 1
ATOM 866 C CA . THR A 1 100 ? -22.030 -1.412 23.668 1.00 66.69 100 THR A CA 1
ATOM 867 C C . THR A 1 100 ? -23.513 -1.762 23.575 1.00 66.69 100 THR A C 1
ATOM 869 O O . THR A 1 100 ? -24.235 -1.576 24.558 1.00 66.69 100 THR A O 1
ATOM 872 N N . ASP A 1 101 ? -23.970 -2.324 22.450 1.00 73.56 101 ASP A N 1
ATOM 873 C CA . ASP A 1 101 ? -25.372 -2.716 22.248 1.00 73.56 101 ASP A CA 1
ATOM 874 C C . ASP A 1 101 ? -25.789 -3.813 23.239 1.00 73.56 101 ASP A C 1
ATOM 876 O O . ASP A 1 101 ? -26.895 -3.790 23.792 1.00 73.56 101 ASP A O 1
ATOM 880 N N . PHE A 1 102 ? -24.890 -4.762 23.518 1.00 72.31 102 PHE A N 1
ATOM 881 C CA . PHE A 1 102 ? -25.098 -5.786 24.538 1.00 72.31 102 PHE A CA 1
ATOM 882 C C . PHE A 1 102 ? -25.290 -5.167 25.929 1.00 72.31 102 PHE A C 1
ATOM 884 O O . PHE A 1 102 ? -26.257 -5.494 26.626 1.00 72.31 102 PHE A O 1
ATOM 891 N N . TRP A 1 103 ? -24.413 -4.244 26.339 1.00 63.66 103 TRP A N 1
ATOM 892 C CA . TRP A 1 103 ? -24.521 -3.575 27.639 1.00 63.66 103 TRP A CA 1
ATOM 893 C C . TRP A 1 103 ? -25.733 -2.647 27.736 1.00 63.66 103 TRP A C 1
ATOM 895 O O . TRP A 1 103 ? -26.306 -2.523 28.821 1.00 63.66 103 TRP A O 1
ATOM 905 N N . GLN A 1 104 ? -26.156 -2.025 26.635 1.00 62.88 104 GLN A N 1
ATOM 906 C CA . GLN A 1 104 ? -27.371 -1.216 26.586 1.00 62.88 104 GLN A CA 1
ATOM 907 C C . GLN A 1 104 ? -28.625 -2.078 26.773 1.00 62.88 104 GLN A C 1
ATOM 909 O O . GLN A 1 104 ? -29.390 -1.829 27.705 1.00 62.88 104 GLN A O 1
ATOM 914 N N . LYS A 1 105 ? -28.783 -3.157 25.994 1.00 67.62 105 LYS A N 1
ATOM 915 C CA . LYS A 1 105 ? -29.897 -4.113 26.161 1.00 67.62 105 LYS A CA 1
ATOM 916 C C . LYS A 1 105 ? -29.922 -4.722 27.560 1.00 67.62 105 LYS A C 1
ATOM 918 O O . LYS A 1 105 ? -30.980 -4.902 28.162 1.00 67.62 105 LYS A O 1
ATOM 923 N N . LYS A 1 106 ? -28.741 -5.017 28.114 1.00 65.19 106 LYS A N 1
ATOM 924 C CA . LYS A 1 106 ? -28.608 -5.488 29.493 1.00 65.19 106 LYS A CA 1
ATOM 925 C C . LYS A 1 106 ? -29.100 -4.425 30.481 1.00 65.19 106 LYS A C 1
ATOM 927 O O . LYS A 1 106 ? -29.869 -4.782 31.362 1.00 65.19 106 LYS A O 1
ATOM 932 N N . ARG A 1 107 ? -28.736 -3.143 30.331 1.00 59.34 107 ARG A N 1
ATOM 933 C CA . ARG A 1 107 ? -29.242 -2.033 31.171 1.00 59.34 107 ARG A CA 1
ATOM 934 C C . ARG A 1 107 ? -30.761 -1.865 31.081 1.00 59.34 107 ARG A C 1
ATOM 936 O O . ARG A 1 107 ? -31.393 -1.733 32.124 1.00 59.34 107 ARG A O 1
ATOM 943 N N . GLU A 1 108 ? -31.341 -1.905 29.885 1.00 61.97 108 GLU A N 1
ATOM 944 C CA . GLU A 1 108 ? -32.795 -1.785 29.671 1.00 61.97 108 GLU A CA 1
ATOM 945 C C . GLU A 1 108 ? -33.560 -2.887 30.416 1.00 61.97 108 GLU A C 1
ATOM 947 O O . GLU A 1 108 ? -34.419 -2.590 31.247 1.00 61.97 108 GLU A O 1
ATOM 952 N N . LYS A 1 109 ? -33.131 -4.146 30.259 1.00 64.06 109 LYS A N 1
ATOM 953 C CA . LYS A 1 109 ? -33.686 -5.297 30.992 1.00 64.06 109 LYS A CA 1
ATOM 954 C C . LYS A 1 109 ? -33.575 -5.159 32.518 1.00 64.06 109 LYS A C 1
ATOM 956 O O . LYS A 1 109 ? -34.330 -5.774 33.263 1.00 64.06 109 LYS A O 1
ATOM 961 N N . ILE A 1 110 ? -32.611 -4.379 33.008 1.00 56.12 110 ILE A N 1
ATOM 962 C CA . ILE A 1 110 ? -32.400 -4.142 34.442 1.00 56.12 110 ILE A CA 1
ATOM 963 C C . ILE A 1 110 ? -33.289 -3.014 34.958 1.00 56.12 110 ILE A C 1
ATOM 965 O O . ILE A 1 110 ? -33.773 -3.109 36.081 1.00 56.12 110 ILE A O 1
ATOM 969 N N . ILE A 1 111 ? -33.526 -1.971 34.159 1.00 57.78 111 ILE A N 1
ATOM 970 C CA . ILE A 1 111 ? -34.473 -0.897 34.493 1.00 57.78 111 ILE A CA 1
ATOM 971 C C . ILE A 1 111 ? -35.896 -1.459 34.640 1.00 57.78 111 ILE A C 1
ATOM 973 O O . ILE A 1 111 ? -36.638 -1.003 35.508 1.00 57.78 111 ILE A O 1
ATOM 977 N N . GLU A 1 112 ? -36.252 -2.484 33.861 1.00 59.09 112 GLU A N 1
ATOM 978 C CA . GLU A 1 112 ? -37.525 -3.209 33.995 1.00 59.09 112 GLU A CA 1
ATOM 979 C C . GLU A 1 112 ? -37.657 -4.000 35.313 1.00 59.09 112 GLU A C 1
ATOM 981 O O . GLU A 1 112 ? -38.769 -4.262 35.778 1.00 59.09 112 GLU A O 1
ATOM 986 N N . LEU A 1 113 ? -36.547 -4.380 35.958 1.00 59.16 113 LEU A N 1
ATOM 987 C CA . LEU A 1 113 ? -36.577 -5.097 37.233 1.00 59.16 113 LEU A CA 1
ATOM 988 C C . LEU A 1 113 ? -36.788 -4.112 38.396 1.00 59.16 113 LEU A C 1
ATOM 990 O O . LEU A 1 113 ? -35.971 -3.224 38.623 1.00 59.16 113 LEU A O 1
ATOM 994 N N . ASP A 1 114 ? -37.854 -4.308 39.185 1.00 60.44 114 ASP A N 1
ATOM 995 C CA . ASP A 1 114 ? -38.157 -3.479 40.365 1.00 60.44 114 ASP A CA 1
ATOM 996 C C . ASP A 1 114 ? -36.940 -3.384 41.317 1.00 60.44 114 ASP A C 1
ATOM 998 O O . ASP A 1 114 ? -36.563 -4.391 41.934 1.00 60.44 114 ASP A O 1
ATOM 1002 N N . PRO A 1 115 ? -36.356 -2.183 41.520 1.00 57.31 115 PRO A N 1
ATOM 1003 C CA . PRO A 1 115 ? -35.211 -1.969 42.402 1.00 57.31 115 PRO A CA 1
ATOM 1004 C C . PRO A 1 115 ? -35.430 -2.421 43.851 1.00 57.31 115 PRO A C 1
ATOM 1006 O O . PRO A 1 115 ? -34.462 -2.616 44.590 1.00 57.31 115 PRO A O 1
ATOM 1009 N N . LYS A 1 116 ? -36.687 -2.583 44.285 1.00 58.62 116 LYS A N 1
ATOM 1010 C CA . LYS A 1 116 ? -37.041 -3.097 45.615 1.00 58.62 116 LYS A CA 1
ATOM 1011 C C . LYS A 1 116 ? -36.787 -4.600 45.763 1.00 58.62 116 LYS A C 1
ATOM 1013 O O . LYS A 1 116 ? -36.669 -5.065 46.896 1.00 58.62 116 LYS A O 1
ATOM 1018 N N . LYS A 1 117 ? -36.666 -5.353 44.660 1.00 58.09 117 LYS A N 1
ATOM 1019 C CA . LYS A 1 117 ? -36.371 -6.797 44.676 1.00 58.09 117 LYS A CA 1
ATOM 1020 C C . LYS A 1 117 ? -34.920 -7.111 45.027 1.00 58.09 117 LYS A C 1
ATOM 1022 O O . LYS A 1 117 ? -34.653 -8.241 45.424 1.00 58.09 117 LYS A O 1
ATOM 1027 N N . PHE A 1 118 ? -34.002 -6.149 44.953 1.00 62.88 118 PHE A N 1
ATOM 1028 C CA . PHE A 1 118 ? -32.616 -6.331 45.386 1.00 62.88 118 PHE A CA 1
ATOM 1029 C C . PHE A 1 118 ? -32.501 -6.020 46.882 1.00 62.88 118 PHE A C 1
ATOM 1031 O O . PHE A 1 118 ? -32.700 -4.890 47.332 1.00 62.88 118 PHE A O 1
ATOM 1038 N N . THR A 1 119 ? -32.191 -7.036 47.681 1.00 59.00 119 THR A N 1
ATOM 1039 C CA . THR A 1 119 ? -32.050 -6.906 49.134 1.00 59.00 119 THR A CA 1
ATOM 1040 C C . THR A 1 119 ? -30.578 -6.811 49.493 1.00 59.00 119 THR A C 1
ATOM 1042 O O . THR A 1 119 ? -29.827 -7.764 49.311 1.00 59.00 119 THR A O 1
ATOM 1045 N N . TRP A 1 120 ? -30.168 -5.661 50.023 1.00 71.19 120 TRP A N 1
ATOM 1046 C CA . TRP A 1 120 ? -28.844 -5.462 50.605 1.00 71.19 120 TRP A CA 1
ATOM 1047 C C . TRP A 1 120 ? -28.946 -5.199 52.100 1.00 71.19 120 TRP A C 1
ATOM 1049 O O . TRP A 1 120 ? -30.018 -4.935 52.655 1.00 71.19 120 TRP A O 1
ATOM 1059 N N . CYS A 1 121 ? -27.792 -5.186 52.753 1.00 72.75 121 CYS A N 1
ATOM 1060 C CA . CYS A 1 121 ? -27.728 -5.122 54.191 1.00 72.75 121 CYS A CA 1
ATOM 1061 C C . CYS A 1 121 ? -27.929 -3.705 54.782 1.00 72.75 121 CYS A C 1
ATOM 1063 O O . CYS A 1 121 ? -27.031 -3.118 55.391 1.00 72.75 121 CYS A O 1
ATOM 1065 N N . LYS A 1 122 ? -29.144 -3.152 54.660 1.00 74.12 122 LYS A N 1
ATOM 1066 C CA . LYS A 1 122 ? -29.554 -1.855 55.251 1.00 74.12 122 LYS A CA 1
ATOM 1067 C C . LYS A 1 122 ? -29.411 -1.805 56.778 1.00 74.12 122 LYS A C 1
ATOM 1069 O O . LYS A 1 122 ? -29.317 -0.720 57.360 1.00 74.12 122 LYS A O 1
ATOM 1074 N N . THR A 1 123 ? -29.393 -2.973 57.413 1.00 77.94 123 THR A N 1
ATOM 1075 C CA . THR A 1 123 ? -29.309 -3.178 58.862 1.00 77.94 123 THR A CA 1
ATOM 1076 C C . THR A 1 123 ? -27.871 -3.194 59.392 1.00 77.94 123 THR A C 1
ATOM 1078 O O . THR A 1 123 ? -27.690 -3.306 60.600 1.00 77.94 123 THR A O 1
ATOM 1081 N N . CYS A 1 124 ? -26.851 -3.055 58.531 1.00 84.19 124 CYS A N 1
ATOM 1082 C CA . CYS A 1 124 ? -25.439 -3.030 58.933 1.00 84.19 124 CYS A CA 1
ATOM 1083 C C . CYS A 1 124 ? -24.987 -1.628 59.385 1.00 84.19 124 CYS A C 1
ATOM 1085 O O . CYS A 1 124 ? -25.304 -0.647 58.714 1.00 84.19 124 CYS A O 1
ATOM 1087 N N . LYS A 1 125 ? -24.189 -1.496 60.455 1.00 86.12 125 LYS A N 1
ATOM 1088 C CA . LYS A 1 125 ? -23.591 -0.218 60.913 1.00 86.12 125 LYS A CA 1
ATOM 1089 C C . LYS A 1 125 ? -22.722 0.447 59.841 1.00 86.12 125 LYS A C 1
ATOM 1091 O O . LYS A 1 125 ? -22.687 1.676 59.737 1.00 86.12 125 LYS A O 1
ATOM 1096 N N . ASN A 1 126 ? -22.090 -0.368 59.001 1.00 86.50 126 ASN A N 1
ATOM 1097 C CA . ASN A 1 126 ? -21.252 0.084 57.895 1.00 86.50 126 ASN A CA 1
ATOM 1098 C C . ASN A 1 126 ? -22.062 0.560 56.680 1.00 86.50 126 ASN A C 1
ATOM 1100 O O . ASN A 1 126 ? -21.480 1.014 55.701 1.00 86.50 126 ASN A O 1
ATOM 1104 N N . PHE A 1 127 ? -23.396 0.490 56.721 1.00 85.31 127 PHE A N 1
ATOM 1105 C CA . PHE A 1 127 ? -24.240 0.984 55.640 1.00 85.31 127 PHE A CA 1
ATOM 1106 C C . PHE A 1 127 ? -24.256 2.520 55.583 1.00 85.31 127 PHE A C 1
ATOM 1108 O O . PHE A 1 127 ? -24.456 3.189 56.602 1.00 85.31 127 PHE A O 1
ATOM 1115 N N . ARG A 1 128 ? -24.146 3.079 54.374 1.00 84.44 128 ARG A N 1
ATOM 1116 C CA . ARG A 1 128 ? -24.436 4.490 54.071 1.00 84.44 128 ARG A CA 1
ATOM 1117 C C . ARG A 1 128 ? -25.449 4.607 52.934 1.00 84.44 128 ARG A C 1
ATOM 1119 O O . ARG A 1 128 ? -25.475 3.783 52.024 1.00 84.44 128 ARG A O 1
ATOM 1126 N N . LYS A 1 129 ? -26.288 5.643 52.978 1.00 80.69 129 LYS A N 1
ATOM 1127 C CA . LYS A 1 129 ? -27.272 5.901 51.922 1.00 80.69 129 LYS A CA 1
ATOM 1128 C C . LYS A 1 129 ? -26.561 6.528 50.724 1.00 80.69 129 LYS A C 1
ATOM 1130 O O . LYS A 1 129 ? -25.981 7.597 50.862 1.00 80.69 129 LYS A O 1
ATOM 1135 N N . VAL A 1 130 ? -26.648 5.884 49.564 1.00 76.25 130 VAL A N 1
ATOM 1136 C CA . VAL A 1 130 ? -26.152 6.427 48.294 1.00 76.25 130 VAL A CA 1
ATOM 1137 C C . VAL A 1 130 ? -27.327 6.570 47.333 1.00 76.25 130 VAL A C 1
ATOM 1139 O O . VAL A 1 130 ? -28.136 5.652 47.169 1.00 76.25 130 VAL A O 1
ATOM 1142 N N . LYS A 1 131 ? -27.473 7.757 46.739 1.00 70.19 131 LYS A N 1
ATOM 1143 C CA . LYS A 1 131 ? -28.572 8.059 45.816 1.00 70.19 131 LYS A CA 1
ATOM 1144 C C . LYS A 1 131 ? -28.399 7.236 44.540 1.00 70.19 131 LYS A C 1
ATOM 1146 O O . LYS A 1 131 ? -27.312 7.199 43.984 1.00 70.19 131 LYS A O 1
ATOM 1151 N N . ARG A 1 132 ? -29.481 6.600 44.072 1.00 65.44 132 ARG A N 1
ATOM 1152 C CA . ARG A 1 132 ? -29.505 5.803 42.828 1.00 65.44 132 ARG A CA 1
ATOM 1153 C C . ARG A 1 132 ? -28.456 4.672 42.755 1.00 65.44 132 ARG A C 1
ATOM 1155 O O . ARG A 1 132 ? -28.213 4.160 41.671 1.00 65.44 132 ARG A O 1
ATOM 1162 N N . TRP A 1 133 ? -27.912 4.208 43.888 1.00 66.19 133 TRP A N 1
ATOM 1163 C CA . TRP A 1 133 ? -26.963 3.080 43.908 1.00 66.19 133 TRP A CA 1
ATOM 1164 C C . TRP A 1 133 ? -27.537 1.776 43.341 1.00 66.19 133 TRP A C 1
ATOM 1166 O O . TRP A 1 133 ? -26.815 0.991 42.739 1.00 66.19 133 TRP A O 1
ATOM 1176 N N . SER A 1 134 ? -28.845 1.543 43.484 1.00 58.03 134 SER A N 1
ATOM 1177 C CA . SER A 1 134 ? -29.508 0.372 42.889 1.00 58.03 134 SER A CA 1
ATOM 1178 C C . SER A 1 134 ? -29.364 0.307 41.363 1.00 58.03 134 SER A C 1
ATOM 1180 O O . SER A 1 134 ? -29.593 -0.745 40.781 1.00 58.03 134 SER A O 1
ATOM 1182 N N . LEU A 1 135 ? -28.996 1.428 40.735 1.00 59.03 135 LEU A N 1
ATOM 1183 C CA . LEU A 1 135 ? -28.738 1.579 39.307 1.00 59.03 135 LEU A CA 1
ATOM 1184 C C . LEU A 1 135 ? -27.243 1.779 39.010 1.00 59.03 135 LEU A C 1
ATOM 1186 O O . LEU A 1 135 ? -26.890 2.167 37.903 1.00 59.03 135 LEU A O 1
ATOM 1190 N N . THR A 1 136 ? -26.348 1.598 39.985 1.00 60.31 136 THR A N 1
ATOM 1191 C CA . THR A 1 136 ? -24.909 1.650 39.721 1.00 60.31 136 THR A CA 1
ATOM 1192 C C . THR A 1 136 ? -24.495 0.356 39.038 1.00 60.31 136 THR A C 1
ATOM 1194 O O . THR A 1 136 ? -24.378 -0.702 39.656 1.00 60.31 136 THR A O 1
ATOM 1197 N N . PHE A 1 137 ? -24.309 0.463 37.729 1.00 59.31 137 PHE A N 1
ATOM 1198 C CA . PHE A 1 137 ? -23.718 -0.562 36.890 1.00 59.31 137 PHE A CA 1
ATOM 1199 C C . PHE A 1 137 ? -22.201 -0.414 36.988 1.00 59.31 137 PHE A C 1
ATOM 1201 O O . PHE A 1 137 ? -21.673 0.648 36.671 1.00 59.31 137 PHE A O 1
ATOM 1208 N N . SER A 1 138 ? -21.501 -1.444 37.457 1.00 53.19 138 SER A N 1
ATOM 1209 C CA . SER A 1 138 ? -20.065 -1.542 37.217 1.00 53.19 138 SER A CA 1
ATOM 1210 C C . SER A 1 138 ? -19.889 -1.993 35.772 1.00 53.19 138 SER A C 1
ATOM 1212 O O . SER A 1 138 ? -20.248 -3.125 35.430 1.00 53.19 138 SER A O 1
ATOM 1214 N N . GLU A 1 139 ? -19.387 -1.114 34.911 1.00 54.06 139 GLU A N 1
ATOM 1215 C CA . GLU A 1 139 ? -18.729 -1.585 33.696 1.00 54.06 139 GLU A CA 1
ATOM 1216 C C . GLU A 1 139 ? -17.595 -2.530 34.122 1.00 54.06 139 GLU A C 1
ATOM 1218 O O . GLU A 1 139 ? -16.933 -2.251 35.123 1.00 54.06 139 GLU A O 1
ATOM 1223 N N . PRO A 1 140 ? -17.344 -3.648 33.420 1.00 46.66 140 PRO A N 1
ATOM 1224 C CA . PRO A 1 140 ? -16.298 -4.594 33.821 1.00 46.66 140 PRO A CA 1
ATOM 1225 C C . PRO A 1 140 ? -14.893 -3.979 33.902 1.00 46.66 140 PRO A C 1
ATOM 1227 O O . PRO A 1 140 ? -13.994 -4.601 34.456 1.00 46.66 140 PRO A O 1
ATOM 1230 N N . LYS A 1 141 ? -14.694 -2.791 33.317 1.00 49.66 141 LYS A N 1
ATOM 1231 C CA . LYS A 1 141 ? -13.386 -2.150 33.143 1.00 49.66 141 LYS A CA 1
ATOM 1232 C C . LYS A 1 141 ? -13.171 -0.894 33.992 1.00 49.66 141 LYS A C 1
ATOM 1234 O O . LYS A 1 141 ? -12.038 -0.431 34.063 1.00 49.66 141 LYS A O 1
ATOM 1239 N N . GLU A 1 142 ? -14.190 -0.364 34.669 1.00 51.72 142 GLU A N 1
ATOM 1240 C CA . GLU A 1 142 ? -13.996 0.765 35.586 1.00 51.72 142 GLU A CA 1
ATOM 1241 C C . GLU A 1 142 ? -13.911 0.266 37.029 1.00 51.72 142 GLU A C 1
ATOM 1243 O O . GLU A 1 142 ? -14.835 -0.377 37.533 1.00 51.72 142 GLU A O 1
ATOM 1248 N N . LEU A 1 143 ? -12.796 0.588 37.700 1.00 55.66 143 LEU A N 1
ATOM 1249 C CA . LEU A 1 143 ? -12.656 0.508 39.155 1.00 55.66 143 LEU A CA 1
ATOM 1250 C C . LEU A 1 143 ? -13.944 1.035 39.791 1.00 55.66 143 LEU A C 1
ATOM 1252 O O . LEU A 1 143 ? -14.265 2.215 39.651 1.00 55.66 143 LEU A O 1
ATOM 1256 N N . LEU A 1 144 ? -14.690 0.148 40.457 1.00 59.97 144 LEU A N 1
ATOM 1257 C CA . LEU A 1 144 ? -15.921 0.492 41.161 1.00 59.97 144 LEU A CA 1
ATOM 1258 C C . LEU A 1 144 ? -15.650 1.707 42.048 1.00 59.97 144 LEU A C 1
ATOM 1260 O O . LEU A 1 144 ? -14.952 1.608 43.057 1.00 59.97 144 LEU A O 1
ATOM 1264 N N . ASP A 1 145 ? -16.192 2.857 41.644 1.00 65.56 145 ASP A N 1
ATOM 1265 C CA . ASP A 1 145 ? -16.054 4.098 42.391 1.00 65.56 145 ASP A CA 1
ATOM 1266 C C . ASP A 1 145 ? -16.575 3.854 43.805 1.00 65.56 145 ASP A C 1
ATOM 1268 O O . ASP A 1 145 ? -17.775 3.640 44.033 1.00 65.56 145 ASP A O 1
ATOM 1272 N N . THR A 1 146 ? -15.641 3.864 44.758 1.00 67.50 146 THR A N 1
ATOM 1273 C CA . THR A 1 146 ? -15.933 3.522 46.144 1.00 67.50 146 THR A CA 1
ATOM 1274 C C . THR A 1 146 ? -17.034 4.410 46.693 1.00 67.50 146 THR A C 1
ATOM 1276 O O . THR A 1 146 ? -17.813 3.915 47.499 1.00 67.50 146 THR A O 1
ATOM 1279 N N . SER A 1 147 ? -17.171 5.663 46.228 1.00 68.94 147 SER A N 1
ATOM 1280 C CA . SER A 1 147 ? -18.204 6.621 46.645 1.00 68.94 147 SER A CA 1
ATOM 1281 C C . SER A 1 147 ? -19.622 6.164 46.297 1.00 68.94 147 SER A C 1
ATOM 1283 O O . SER A 1 147 ? -20.576 6.498 47.007 1.00 68.94 147 SER A O 1
ATOM 1285 N N . LYS A 1 148 ? -19.762 5.333 45.261 1.00 74.25 148 LYS A N 1
ATOM 1286 C CA . LYS A 1 148 ? -21.049 4.798 44.832 1.00 74.25 148 LYS A CA 1
ATOM 1287 C C . LYS A 1 148 ? -21.480 3.640 45.738 1.00 74.25 148 LYS A C 1
ATOM 1289 O O . LYS A 1 148 ? -22.666 3.510 46.021 1.00 74.25 148 LYS A O 1
ATOM 1294 N N . VAL A 1 149 ? -20.553 2.871 46.315 1.00 79.06 149 VAL A N 1
ATOM 1295 C CA . VAL A 1 149 ? -20.886 1.697 47.142 1.00 79.06 149 VAL A CA 1
ATOM 1296 C C . VAL A 1 149 ? -21.489 2.104 48.500 1.00 79.06 149 VAL A C 1
ATOM 1298 O O . VAL A 1 149 ? -20.927 2.947 49.207 1.00 79.06 149 VAL A O 1
ATOM 1301 N N . PRO A 1 150 ? -22.604 1.495 48.955 1.00 80.94 150 PRO A N 1
ATOM 1302 C CA . PRO A 1 150 ? -23.262 1.815 50.217 1.00 80.94 150 PRO A CA 1
ATOM 1303 C C . PRO A 1 150 ? -22.593 1.148 51.431 1.00 80.94 150 PRO A C 1
ATOM 1305 O O . PRO A 1 150 ? -23.209 1.058 52.493 1.00 80.94 150 PRO A O 1
ATOM 1308 N N . CYS A 1 151 ? -21.341 0.701 51.297 1.00 84.50 151 CYS A N 1
ATOM 1309 C CA . CYS A 1 151 ? -20.504 0.176 52.372 1.00 84.50 151 CYS A CA 1
ATOM 1310 C C . CYS A 1 151 ? -19.405 1.186 52.720 1.00 84.50 151 CYS A C 1
ATOM 1312 O O . CYS A 1 151 ? -18.587 1.528 51.871 1.00 84.50 151 CYS A O 1
ATOM 1314 N N . LYS A 1 152 ? -19.362 1.642 53.975 1.00 86.25 152 LYS A N 1
ATOM 1315 C CA . LYS A 1 152 ? -18.326 2.555 54.491 1.00 86.25 152 LYS A CA 1
ATOM 1316 C C . LYS A 1 152 ? -16.932 1.918 54.516 1.00 86.25 152 LYS A C 1
ATOM 1318 O O . LYS A 1 152 ? -15.949 2.636 54.425 1.00 86.25 152 LYS A O 1
ATOM 1323 N N . ILE A 1 153 ? -16.862 0.591 54.618 1.00 84.94 153 ILE A N 1
ATOM 1324 C CA . ILE A 1 153 ? -15.618 -0.192 54.657 1.00 84.94 153 ILE A CA 1
ATOM 1325 C C . ILE A 1 153 ? -15.418 -0.986 53.360 1.00 84.94 153 ILE A C 1
ATOM 1327 O O . ILE A 1 153 ? -15.004 -2.142 53.387 1.00 84.94 153 ILE A O 1
ATOM 1331 N N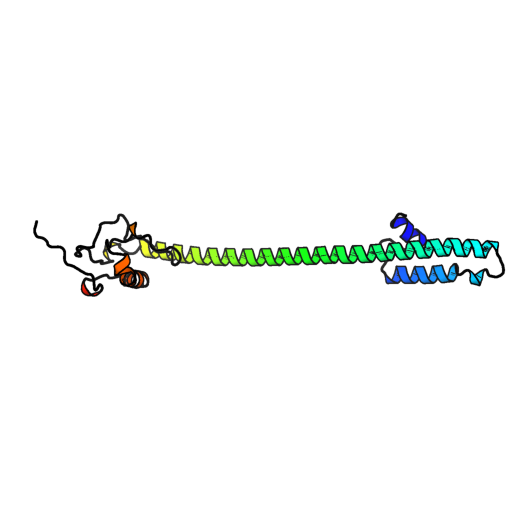 . TYR A 1 154 ? -15.765 -0.393 52.213 1.00 81.81 154 TYR A N 1
ATOM 1332 C CA . TYR A 1 154 ? -15.695 -1.073 50.914 1.00 81.81 154 TYR A CA 1
ATOM 1333 C C . TYR A 1 154 ? -14.342 -1.753 50.671 1.00 81.81 154 TYR A C 1
ATOM 1335 O O . TYR A 1 154 ? -14.338 -2.923 50.325 1.00 81.81 154 TYR A O 1
ATOM 1343 N N . ILE A 1 155 ? -13.223 -1.078 50.958 1.00 81.25 155 ILE A N 1
ATOM 1344 C CA . ILE A 1 155 ? -11.867 -1.628 50.774 1.00 81.25 155 ILE A CA 1
ATOM 1345 C C . ILE A 1 155 ? -11.690 -2.961 51.526 1.00 81.25 155 ILE A C 1
ATOM 1347 O O . ILE A 1 155 ? -11.170 -3.920 50.977 1.00 81.25 155 ILE A O 1
ATOM 1351 N N . GLN A 1 156 ? -12.198 -3.061 52.758 1.00 83.50 156 GLN A N 1
ATOM 1352 C CA . GLN A 1 156 ? -12.125 -4.286 53.571 1.00 83.50 156 GLN A CA 1
ATOM 1353 C C . GLN A 1 156 ? -13.146 -5.351 53.149 1.00 83.50 156 GLN A C 1
ATOM 1355 O O . GLN A 1 156 ? -13.064 -6.498 53.566 1.00 83.50 156 GLN A O 1
ATOM 1360 N N . THR A 1 157 ? -14.147 -4.972 52.356 1.00 81.44 157 THR A N 1
ATOM 1361 C CA . THR A 1 157 ? -15.234 -5.853 51.906 1.00 81.44 157 THR A CA 1
ATOM 1362 C C . THR A 1 157 ? -15.243 -6.018 50.387 1.00 81.44 157 THR A C 1
ATOM 1364 O O . THR A 1 157 ? -16.258 -6.435 49.833 1.00 81.44 157 THR A O 1
ATOM 1367 N N . GLN A 1 158 ? -14.136 -5.702 49.708 1.00 80.81 158 GLN A N 1
ATOM 1368 C CA . GLN A 1 158 ? -14.067 -5.628 48.250 1.00 80.81 158 GLN A CA 1
ATOM 1369 C C . GLN A 1 158 ? -14.499 -6.948 47.607 1.00 80.81 158 GLN A C 1
ATOM 1371 O O . GLN A 1 158 ? -15.419 -6.948 46.796 1.00 80.81 158 GLN A O 1
ATOM 1376 N N . GLU A 1 159 ? -13.961 -8.077 48.071 1.00 80.19 159 GLU A N 1
ATOM 1377 C CA . GLU A 1 159 ? -14.319 -9.409 47.567 1.00 80.19 159 GLU A CA 1
ATOM 1378 C C . GLU A 1 159 ? -15.815 -9.735 47.710 1.00 80.19 159 GLU A C 1
ATOM 1380 O O . GLU A 1 159 ? -16.410 -10.386 46.851 1.00 80.19 159 GLU A O 1
ATOM 1385 N N . VAL A 1 160 ? -16.456 -9.284 48.795 1.00 81.88 160 VAL A N 1
ATOM 1386 C CA . VAL A 1 160 ? -17.897 -9.486 49.028 1.00 81.88 160 VAL A CA 1
ATOM 1387 C C . VAL A 1 160 ? -18.707 -8.723 47.980 1.00 81.88 160 VAL A C 1
ATOM 1389 O O . VAL A 1 160 ? -19.687 -9.241 47.440 1.00 81.88 160 VAL A O 1
ATOM 1392 N N . TRP A 1 161 ? -18.291 -7.495 47.679 1.00 78.50 161 TRP A N 1
ATOM 1393 C CA . TRP A 1 161 ? -18.944 -6.656 46.682 1.00 78.50 161 TRP A CA 1
ATOM 1394 C C . TRP A 1 161 ? -18.651 -7.120 45.256 1.00 78.50 161 TRP A C 1
ATOM 1396 O O . TRP A 1 161 ? -19.579 -7.156 44.456 1.00 78.50 161 TRP A O 1
ATOM 1406 N N . GLU A 1 162 ? -17.433 -7.555 44.941 1.00 76.50 162 GLU A N 1
ATOM 1407 C CA . GLU A 1 162 ? -17.095 -8.165 43.650 1.00 76.50 162 GLU A CA 1
ATOM 1408 C C . GLU A 1 162 ? -17.935 -9.419 43.392 1.00 76.50 162 GLU A C 1
ATOM 1410 O O . GLU A 1 162 ? -18.577 -9.525 42.348 1.00 76.50 162 GLU A O 1
ATOM 1415 N N . LYS A 1 163 ? -18.048 -10.326 44.375 1.00 76.94 163 LYS A N 1
ATOM 1416 C CA . LYS A 1 163 ? -18.939 -11.498 44.288 1.00 76.94 163 LYS A CA 1
ATOM 1417 C C . LYS A 1 163 ? -20.393 -11.092 44.061 1.00 76.94 163 LYS A C 1
ATOM 1419 O O . LYS A 1 163 ? -21.057 -11.654 43.195 1.00 76.94 163 LYS A O 1
ATOM 1424 N N . TYR A 1 164 ? -20.883 -10.090 44.790 1.00 77.44 164 TYR A N 1
ATOM 1425 C CA . TYR A 1 164 ? -22.229 -9.550 44.591 1.00 77.44 164 TYR A CA 1
ATOM 1426 C C . TYR A 1 164 ? -22.423 -8.984 43.175 1.00 77.44 164 TYR A C 1
ATOM 1428 O O . TYR A 1 164 ? -23.459 -9.218 42.556 1.00 77.44 164 TYR A O 1
ATOM 1436 N N . PHE A 1 165 ? -21.437 -8.265 42.635 1.00 74.38 165 PHE A N 1
ATOM 1437 C CA . PHE A 1 165 ? -21.501 -7.703 41.286 1.00 74.38 165 PHE A CA 1
ATOM 1438 C C . PHE A 1 165 ? -21.345 -8.744 40.177 1.00 74.38 165 PHE A C 1
ATOM 1440 O O . PHE A 1 165 ? -21.915 -8.561 39.100 1.00 74.38 165 PHE A O 1
ATOM 1447 N N . ASN A 1 166 ? -20.687 -9.863 40.458 1.00 73.94 166 ASN A N 1
ATOM 1448 C CA . ASN A 1 166 ? -20.547 -10.970 39.519 1.00 73.94 166 ASN A CA 1
ATOM 1449 C C . ASN A 1 166 ? -21.807 -11.849 39.415 1.00 73.94 166 ASN A C 1
ATOM 1451 O O . ASN A 1 166 ? -21.951 -12.582 38.439 1.00 73.94 166 ASN A O 1
ATOM 1455 N N . LEU A 1 167 ? -22.754 -11.752 40.357 1.00 72.75 167 LEU A N 1
ATOM 1456 C CA . LEU A 1 167 ? -24.036 -12.458 40.265 1.00 72.75 167 LEU A CA 1
ATOM 1457 C C . LEU A 1 167 ? -25.009 -11.783 39.275 1.00 72.75 167 LEU A C 1
ATOM 1459 O O . LEU A 1 167 ? -25.046 -10.542 39.192 1.00 72.75 167 LEU A O 1
ATOM 1463 N N . PRO A 1 168 ? -25.855 -12.569 38.571 1.00 71.06 168 PRO A N 1
ATOM 1464 C CA . PRO A 1 168 ? -26.999 -12.047 37.830 1.00 71.06 168 PRO A CA 1
ATOM 1465 C C . PRO A 1 168 ? -27.881 -11.194 38.734 1.00 71.06 168 PRO A C 1
ATOM 1467 O O . PRO A 1 168 ? -28.056 -11.490 39.913 1.00 71.06 168 PRO A O 1
ATOM 1470 N N . LEU A 1 169 ? -28.469 -10.129 38.188 1.00 68.44 169 LEU A N 1
ATOM 1471 C CA . LEU A 1 169 ? -29.221 -9.176 39.004 1.00 68.44 169 LEU A CA 1
ATOM 1472 C C . LEU A 1 169 ? -30.378 -9.809 39.769 1.00 68.44 169 LEU A C 1
ATOM 1474 O O . LEU A 1 169 ? -30.531 -9.498 40.947 1.00 68.44 169 LEU A O 1
ATOM 1478 N N . SER A 1 170 ? -31.117 -10.739 39.162 1.00 68.81 170 SER A N 1
ATOM 1479 C CA . SER A 1 170 ? -32.178 -11.510 39.832 1.00 68.81 170 SER A CA 1
ATOM 1480 C C . SER A 1 170 ? -31.727 -12.172 41.140 1.00 68.81 170 SER A C 1
ATOM 1482 O O . SER A 1 170 ? -32.535 -12.323 42.058 1.00 68.81 170 SER A O 1
ATOM 1484 N N . ASP A 1 171 ? -30.437 -12.493 41.240 1.00 74.00 171 ASP A N 1
ATOM 1485 C CA . ASP A 1 171 ? -29.853 -13.305 42.306 1.00 74.00 171 ASP A CA 1
ATOM 1486 C C . ASP A 1 171 ? -29.007 -12.460 43.270 1.00 74.00 171 ASP A C 1
ATOM 1488 O O . ASP A 1 171 ? -28.509 -12.953 44.285 1.00 74.00 171 ASP A O 1
ATOM 1492 N N . ARG A 1 172 ? -28.862 -11.156 42.997 1.00 77.62 172 ARG A N 1
ATOM 1493 C CA . ARG A 1 172 ? -28.100 -10.232 43.839 1.00 77.62 172 ARG A CA 1
ATOM 1494 C C . ARG A 1 172 ? -28.798 -10.005 45.176 1.00 77.62 172 ARG A C 1
ATOM 1496 O O . ARG A 1 172 ? -29.709 -9.184 45.320 1.00 77.62 172 ARG A O 1
ATOM 1503 N N . ARG A 1 173 ? -28.316 -10.723 46.188 1.00 74.69 173 ARG A N 1
ATOM 1504 C CA . ARG A 1 173 ? -28.777 -10.653 47.576 1.00 74.69 173 ARG A CA 1
ATOM 1505 C C . ARG A 1 173 ? -27.581 -10.511 48.519 1.00 74.69 173 ARG A C 1
ATOM 1507 O O . ARG A 1 173 ? -26.710 -11.377 48.556 1.00 74.69 173 ARG A O 1
ATOM 1514 N N . LEU A 1 174 ? -27.557 -9.454 49.329 1.00 72.38 174 LEU A N 1
ATOM 1515 C CA . LEU A 1 174 ? -26.572 -9.284 50.398 1.00 72.38 174 LEU A CA 1
ATOM 1516 C C . LEU A 1 174 ? -27.265 -9.370 51.762 1.00 72.38 174 LEU A C 1
ATOM 1518 O O . LEU A 1 174 ? -27.852 -8.393 52.238 1.00 72.38 174 LEU A O 1
ATOM 1522 N N . TYR A 1 175 ? -27.201 -10.549 52.376 1.00 65.75 175 TYR A N 1
ATOM 1523 C CA . TYR A 1 175 ? -27.740 -10.811 53.709 1.00 65.75 175 TYR A CA 1
ATOM 1524 C C . TYR A 1 175 ? -26.659 -10.681 54.790 1.00 65.75 175 TYR A C 1
ATOM 1526 O O . TYR A 1 175 ? -25.475 -10.801 54.472 1.00 65.75 175 TYR A O 1
ATOM 1534 N N . PRO A 1 176 ? -27.043 -10.478 56.066 1.00 64.75 176 PRO A N 1
ATOM 1535 C CA . PRO A 1 176 ? -26.120 -10.481 57.204 1.00 64.75 176 PRO A CA 1
ATOM 1536 C C . PRO A 1 176 ? -25.121 -11.649 57.215 1.00 64.75 176 PRO A C 1
ATOM 1538 O O . PRO A 1 176 ? -23.974 -11.454 57.590 1.00 64.75 176 PRO A O 1
ATOM 1541 N N . HIS A 1 177 ? -25.527 -12.832 56.742 1.00 60.09 177 HIS A N 1
ATOM 1542 C CA . HIS A 1 177 ? -24.684 -14.033 56.695 1.00 60.09 177 HIS A CA 1
ATOM 1543 C C . HIS A 1 177 ? -23.713 -14.095 55.503 1.00 60.09 177 HIS A C 1
ATOM 1545 O O . HIS A 1 177 ? -22.795 -14.905 55.516 1.00 60.09 177 HIS A O 1
ATOM 1551 N N . ASN A 1 178 ? -23.866 -13.225 54.500 1.00 72.25 178 ASN A N 1
ATOM 1552 C CA . ASN A 1 178 ? -23.026 -13.217 53.293 1.00 72.25 178 ASN A CA 1
ATOM 1553 C C . ASN A 1 178 ? -21.848 -12.230 53.400 1.00 72.25 178 ASN A C 1
ATOM 1555 O O . ASN A 1 178 ? -21.137 -12.009 52.422 1.00 72.25 178 ASN A O 1
ATOM 1559 N N . CYS A 1 179 ? -21.655 -11.595 54.561 1.00 80.19 179 CYS A N 1
ATOM 1560 C CA . CYS A 1 179 ? -20.563 -10.660 54.815 1.00 80.19 179 CYS A CA 1
ATOM 1561 C C . CYS A 1 179 ? -19.987 -10.891 56.216 1.00 80.19 179 CYS A C 1
ATOM 1563 O O . CYS A 1 179 ? -20.664 -10.650 57.213 1.00 80.19 179 CYS A O 1
ATOM 1565 N N . SER A 1 180 ? -18.716 -11.292 56.289 1.00 81.88 180 SER A N 1
ATOM 1566 C CA . SER A 1 180 ? -17.978 -11.502 57.546 1.00 81.88 180 SER A CA 1
ATOM 1567 C C . SER A 1 180 ? -17.834 -10.231 58.394 1.00 81.88 180 SER A C 1
ATOM 1569 O O . SER A 1 180 ? -17.682 -10.311 59.607 1.00 81.88 180 SER A O 1
ATOM 1571 N N . HIS A 1 181 ? -17.931 -9.050 57.776 1.00 83.38 181 HIS A N 1
ATOM 1572 C CA . HIS A 1 181 ? -17.830 -7.744 58.439 1.00 83.38 181 HIS A CA 1
ATOM 1573 C C . HIS A 1 181 ? -19.196 -7.132 58.788 1.00 83.38 181 HIS A C 1
ATOM 1575 O O . HIS A 1 181 ? -19.321 -5.917 59.002 1.00 83.38 181 HIS A O 1
ATOM 1581 N N . TRP A 1 182 ? -20.257 -7.941 58.788 1.00 85.06 182 TRP A N 1
ATOM 1582 C CA . TRP A 1 182 ? -21.581 -7.466 59.149 1.00 85.06 182 TRP A CA 1
ATOM 1583 C C . TRP A 1 182 ? -21.688 -7.152 60.645 1.00 85.06 182 TRP A C 1
ATOM 1585 O O . TRP A 1 182 ? -21.392 -7.983 61.496 1.00 85.06 182 TRP A O 1
ATOM 1595 N N . VAL A 1 183 ? -22.197 -5.958 60.968 1.00 83.25 183 VAL A N 1
ATOM 1596 C CA . VAL A 1 183 ? -22.484 -5.544 62.349 1.00 83.25 183 VAL A CA 1
ATOM 1597 C C . VAL A 1 183 ? -23.874 -4.924 62.409 1.00 83.25 183 VAL A C 1
ATOM 1599 O O . VAL A 1 183 ? -24.130 -3.939 61.718 1.00 83.25 183 VAL A O 1
ATOM 1602 N N . LYS A 1 184 ? -24.777 -5.451 63.242 1.00 82.94 184 LYS A N 1
ATOM 1603 C CA . LYS A 1 184 ? -26.154 -4.940 63.383 1.00 82.94 184 LYS A CA 1
ATOM 1604 C C . LYS A 1 184 ? -26.171 -3.487 63.870 1.00 82.94 184 LYS A C 1
ATOM 1606 O O . LYS A 1 184 ? -25.484 -3.154 64.830 1.00 82.94 184 LYS A O 1
ATOM 1611 N N . LYS A 1 185 ? -26.976 -2.612 63.257 1.00 81.38 185 LYS A N 1
ATOM 1612 C CA . LYS A 1 185 ? -27.289 -1.282 63.813 1.00 81.38 185 LYS A CA 1
ATOM 1613 C C . LYS A 1 185 ? -28.005 -1.447 65.156 1.00 81.38 185 LYS A C 1
ATOM 1615 O O . LYS A 1 185 ? -28.970 -2.201 65.236 1.00 81.38 185 LYS A O 1
ATOM 1620 N N . ASN A 1 186 ? -27.555 -0.736 66.186 1.00 74.62 186 ASN A N 1
ATOM 1621 C CA . ASN A 1 186 ? -28.298 -0.659 67.442 1.00 74.62 186 ASN A CA 1
ATOM 1622 C C . ASN A 1 186 ? -29.514 0.240 67.186 1.00 74.62 186 ASN A C 1
ATOM 1624 O O . ASN A 1 186 ? -29.343 1.360 66.718 1.00 74.62 186 ASN A O 1
ATOM 1628 N N . THR A 1 187 ? -30.724 -0.254 67.438 1.00 57.44 187 THR A N 1
ATOM 1629 C CA . THR A 1 187 ? -31.985 0.492 67.259 1.00 57.44 187 THR A CA 1
ATOM 1630 C C . THR A 1 187 ? -32.401 1.254 68.520 1.00 57.44 187 THR A C 1
ATOM 1632 O O . THR A 1 187 ? -33.581 1.508 68.714 1.00 57.44 187 THR A O 1
ATOM 1635 N N . TRP A 1 188 ? -31.446 1.592 69.388 1.00 54.25 188 TRP A N 1
ATOM 1636 C CA . TRP A 1 188 ? -31.688 2.347 70.617 1.00 54.25 188 TRP A CA 1
ATOM 1637 C C . TRP A 1 188 ? -31.110 3.753 70.480 1.00 54.25 188 TRP A C 1
ATOM 1639 O O . TRP A 1 188 ? -29.963 3.967 70.866 1.00 54.25 188 TRP A O 1
ATOM 1649 N N . THR A 1 189 ? -31.893 4.627 69.845 1.00 41.78 189 THR A N 1
ATOM 1650 C CA . THR A 1 189 ? -32.209 6.029 70.191 1.00 41.78 189 THR A CA 1
ATOM 1651 C C . THR A 1 189 ? -33.056 6.646 69.085 1.00 41.78 189 THR A C 1
ATOM 1653 O O . THR A 1 189 ? -32.750 6.409 67.892 1.00 41.78 189 THR A O 1
#

Foldseek 3Di:
DDLCVLCVLLVHDLPDDPVSLVVSLVVLCVVLPLVVCVVPPVSSVVSVVSNVSNVVSSVVSVVVVVVVVVVVVVVVVVVVVVVVVVVVVVVVVVVVVVVVVVVVVVLVVLVPDDLVLAAACPQFPQFDDAPPLSSDQDDPPDDRPPNSDRGNPCVVCVVLVVVLNPDDRNPRYHDQVSGPRGDGDDPDD

Secondary structure (DSSP, 8-state):
--HHHHHHHHT--TT--HHHHHHHHHHHHHHH-GGGGTT-HHHHHHHHHHHHHHHHHHHHHHHHHHHHHHHHHHHHHHHHHHHHHHHHHHHHHHHHHHHHHHHHHHHHHHHTS-GGG-B--TTBTTB---TTGGG----TTS---TTTSSBTTGGGGHHHHHHHHHS-GGG-B--GGG-TT--BPP---

Radius of gyration: 42.02 Å; chains: 1; bounding box: 76×29×115 Å